Protein 5EK5 (pdb70)

B-factor: mean 52.43, std 19.84, range [21.2, 144.82]

Solvent-accessible surface area: 12372 Å² total; per-residue (Å²): 168,80,82,0,32,3,50,1,11,59,34,69,189,61,123,71,94,51,0,5,11,31,1,82,0,24,1,48,44,72,136,112,21,6,16,51,1,33,0,8,0,40,0,36,13,144,167,38,110,65,66,38,62,88,103,0,112,9,129,46,1,2,91,56,149,102,48,71,42,16,58,4,91,5,112,10,121,31,35,82,108,27,27,25,1,35,0,60,105,1,30,10,75,35,146,79,124,170,68,89,5,77,36,83,6,12,69,25,21,94,48,113,8,14,23,0,44,69,144,65,80,0,29,2,40,0,28,56,21,62,189,66,125,70,82,46,2,4,12,32,0,93,0,23,1,41,36,83,65,57,15,9,15,72,1,36,0,16,0,46,0,37,9,152,168,43,107,72,67,45,58,100,145,1,114,11,134,61,12,0,118,48,106,93,63,61,52,19,65,2,91,0,101,12,114,32,68,25,107,22,25,27,0,45,0,54,136,4,59,14,27,30,92,88,129,58,68,95,5,63,50,100,5,13,68,27,6,84,45,128,7,14,24,0,45,45,36,123

Secondary structure (DSSP, 8-state):
---EEEEEEEEEEETTTEEEEEEEEE-TT-S--B--EEEEEEEE-TTS-EEEEEEEE---BSSSTTSSEEEEEEEEE--TT--EEEEEEEEEEETTEEEE--GGGEEE--S-PPEEE-/---EEEEEEEEEEETTTEEEEEEEEE-TT----B--EEEEEEEE-TTS-EEEEEEEEE--B-SSGGGSEEEEEEEEETTS---EEEEEEEEEEETTEEEE--GGGEEE--S-PPEEEE--

Radius of gyration: 19.33 Å; Cα contacts (8 Å, |Δi|>4): 640; chains: 2; bounding box: 40×39×53 Å

Nearest PDB structures (foldseek):
  5ek5-assembly1_A  TM=9.846E-01  e=1.029E-20  Escherichia coli CFT073
  3fn9-assembly2_C  TM=4.568E-01  e=3.787E-01  Bacteroides fragilis NCTC 9343
  1evu-assembly1_A  TM=4.524E-01  e=1.960E+00  Homo sapiens
  8idz-assembly1_A  TM=4.201E-01  e=1.264E+00  Segatella copri
  1ex0-assembly1_B  TM=3.919E-01  e=2.187E+00  Homo sapiens

Foldseek 3Di:
DWAKEKEFDDWDADPPQKIKTKMKIARPLDQDWFAKKKWKKFFAAPVRHGDDIFIWIWHTACNDNVRRMGMTITIDNNDPRGDDMDTDWMWTCDPNDTHTDDPVNYDYPPDDDDDDDD/DFAWEKEWDDWDQDPPQKIKTKMKIFRPQQQPWFAKKKWKKFFAAPVRHTDDIWIKIWHIARNDRVRRMTMIITMDRNPDNTDDMDTDFMWTCDPVDTDGDDPVNYDYPPDDDDDDDDDD

Organism: Escherichia coli O6:H1 (strain CFT073 / ATCC 700928 / UPEC) (NCBI:txid199310)

InterPro domains:
  IPR040755 Interleukin receptor mimic protein A [PF18673] (31-135)

Sequence (238 aa):
QRYISIRNTDTIWLPGNICAYQFRLDNGGNDEGFGPLTITLQLKDKYGQTLVTRKMETEAFGDSNATRTTDAFLETECVENVATTEIIKATEESNGHRVSLPLSVFDPQDYHPLLITVQRYISIRNTDTIWLPGNICAYQFRLDNGGNDEGFGPLTITLQLKDKYGQTLVTRKMETEAFGDSNATRTTDAFLETECVENVATTEIIKATEESNGHRVSLPLSVFDPQDYHPLLITVSG

Structure (mmCIF, N/CA/C/O backbone):
data_5EK5
#
_entry.id   5EK5
#
_cell.length_a   93.999
_cell.length_b   93.999
_cell.length_c   93.999
_cell.angle_alpha   90.00
_cell.angle_beta   90.00
_cell.angle_gamma   90.00
#
_symmetry.space_group_name_H-M   'P 21 3'
#
loop_
_entity.id
_entity.type
_entity.pdbx_description
1 polymer IRMA
2 non-polymer 'CHLORIDE ION'
3 non-polymer 'FORMIC ACID'
4 non-polymer 'SODIUM ION'
5 non-polymer 1,2-ETHANEDIOL
6 water water
#
loop_
_atom_site.group_PDB
_atom_site.id
_atom_site.type_symbol
_atom_site.label_atom_id
_atom_site.label_alt_id
_atom_site.label_comp_id
_atom_site.label_asym_id
_atom_site.label_entity_id
_atom_site.label_seq_id
_atom_site.pdbx_PDB_ins_code
_atom_site.Cartn_x
_atom_site.Cartn_y
_atom_site.Cartn_z
_atom_site.occupancy
_atom_site.B_iso_or_equiv
_atom_site.auth_seq_id
_atom_site.auth_comp_id
_atom_site.auth_asym_id
_atom_site.auth_atom_id
_atom_site.pdbx_PDB_model_num
ATOM 1 N N . GLN A 1 6 ? 41.909 -20.290 12.796 1.00 80.50 8 GLN A N 1
ATOM 2 C CA . GLN A 1 6 ? 41.440 -19.595 11.603 1.00 80.22 8 GLN A CA 1
ATOM 3 C C . GLN A 1 6 ? 41.552 -18.093 11.833 1.00 76.85 8 GLN A C 1
ATOM 4 O O . GLN A 1 6 ? 42.279 -17.665 12.724 1.00 81.26 8 GLN A O 1
ATOM 10 N N . ARG A 1 7 ? 40.863 -17.284 11.037 1.00 69.44 9 ARG A N 1
ATOM 11 C CA . ARG A 1 7 ? 40.960 -15.843 11.231 1.00 62.22 9 ARG A CA 1
ATOM 12 C C . ARG A 1 7 ? 39.818 -15.315 12.108 1.00 53.65 9 ARG A C 1
ATOM 13 O O . ARG A 1 7 ? 38.887 -16.046 12.454 1.00 54.00 9 ARG A O 1
ATOM 21 N N . TYR A 1 8 ? 39.895 -14.036 12.459 1.00 49.53 10 TYR A N 1
ATOM 22 C CA . TYR A 1 8 ? 38.926 -13.430 13.365 1.00 45.48 10 TYR A CA 1
ATOM 23 C C . TYR A 1 8 ? 38.392 -12.107 12.821 1.00 40.68 10 TYR A C 1
ATOM 24 O O . TYR A 1 8 ? 39.174 -11.262 12.398 1.00 39.97 10 TYR A O 1
ATOM 33 N N . ILE A 1 9 ? 37.072 -11.932 12.815 1.00 36.54 11 ILE A N 1
ATOM 34 C CA . ILE A 1 9 ? 36.487 -10.609 12.596 1.00 32.45 11 ILE A CA 1
ATOM 35 C C . ILE A 1 9 ? 35.356 -10.311 13.577 1.00 32.16 11 ILE A C 1
ATOM 36 O O . ILE A 1 9 ? 34.291 -10.927 13.515 1.00 29.35 11 ILE A O 1
ATOM 41 N N . SER A 1 10 ? 35.583 -9.365 14.481 1.00 30.56 12 SER A N 1
ATOM 42 C CA . SER A 1 10 ? 34.485 -8.835 15.273 1.00 30.53 12 SER A CA 1
ATOM 43 C C . SER A 1 10 ? 33.746 -7.807 14.423 1.00 29.99 12 SER A C 1
ATOM 44 O O . SER A 1 10 ? 34.355 -7.092 13.623 1.00 29.09 12 SER A O 1
ATOM 47 N N . ILE A 1 11 ? 32.430 -7.753 14.569 1.00 32.07 13 ILE A N 1
ATOM 48 C CA . ILE A 1 11 ? 31.637 -6.832 13.774 1.00 31.37 13 ILE A CA 1
ATOM 49 C C . ILE A 1 11 ? 30.462 -6.297 14.583 1.00 33.18 13 ILE A C 1
ATOM 50 O O . ILE A 1 11 ? 29.778 -7.048 15.279 1.00 34.93 13 ILE A O 1
ATOM 55 N N . ARG A 1 12 ? 30.250 -4.989 14.517 1.00 32.08 14 ARG A N 1
ATOM 56 C CA . ARG A 1 12 ? 29.132 -4.380 15.221 1.00 33.35 14 ARG A CA 1
ATOM 57 C C . ARG A 1 12 ? 28.635 -3.183 14.424 1.00 36.84 14 ARG A C 1
ATOM 58 O O . ARG A 1 12 ? 29.387 -2.586 13.654 1.00 32.55 14 ARG A O 1
ATOM 66 N N . ASN A 1 13 ? 27.363 -2.849 14.607 1.00 26.00 15 ASN A N 1
ATOM 67 C CA . ASN A 1 13 ? 26.766 -1.694 13.957 1.00 26.18 15 ASN A CA 1
ATOM 68 C C . ASN A 1 13 ? 27.029 -0.458 14.806 1.00 30.47 15 ASN A C 1
ATOM 69 O O . ASN A 1 13 ? 26.717 -0.447 15.997 1.00 32.27 15 ASN A O 1
ATOM 74 N N . THR A 1 14 ? 27.608 0.579 14.205 1.00 31.26 16 THR A N 1
ATOM 75 C CA . THR A 1 14 ? 28.100 1.706 14.998 1.00 34.71 16 THR A CA 1
ATOM 76 C C . THR A 1 14 ? 27.326 3.008 14.845 1.00 42.32 16 THR A C 1
ATOM 77 O O . THR A 1 14 ? 27.570 3.930 15.602 1.00 52.30 16 THR A O 1
ATOM 81 N N . ASP A 1 15 ? 26.472 3.113 13.831 1.00 39.60 17 ASP A N 1
ATOM 82 C CA . ASP A 1 15 ? 25.601 4.281 13.646 1.00 49.62 17 ASP A CA 1
ATOM 83 C C . ASP A 1 15 ? 24.692 4.075 12.444 1.00 53.02 17 ASP A C 1
ATOM 84 O O . ASP A 1 15 ? 24.900 3.159 11.644 1.00 53.71 17 ASP A O 1
ATOM 89 N N . THR A 1 16 ? 23.679 4.926 12.335 1.00 56.04 18 THR A N 1
ATOM 90 C CA . THR A 1 16 ? 22.796 4.935 11.182 1.00 53.77 18 THR A CA 1
ATOM 91 C C . THR A 1 16 ? 22.712 6.358 10.660 1.00 54.14 18 THR A C 1
ATOM 92 O O . THR A 1 16 ? 22.386 7.282 11.411 1.00 61.05 18 THR A O 1
ATOM 96 N N . ILE A 1 17 ? 23.004 6.539 9.376 1.00 52.97 19 ILE A N 1
ATOM 97 C CA . ILE A 1 17 ? 23.041 7.880 8.807 1.00 54.79 19 ILE A CA 1
ATOM 98 C C . ILE A 1 17 ? 21.928 8.072 7.778 1.00 53.33 19 ILE A C 1
ATOM 99 O O . ILE A 1 17 ? 21.828 7.332 6.795 1.00 50.41 19 ILE A O 1
ATOM 104 N N . TRP A 1 18 ? 21.087 9.068 8.025 1.00 58.45 20 TRP A N 1
ATOM 105 C CA . TRP A 1 18 ? 19.968 9.383 7.153 1.00 66.26 20 TRP A CA 1
ATOM 106 C C . TRP A 1 18 ? 20.422 10.277 6.003 1.00 64.12 20 TRP A C 1
ATOM 107 O O . TRP A 1 18 ? 20.991 11.348 6.226 1.00 60.66 20 TRP A O 1
ATOM 118 N N . LEU A 1 19 ? 20.174 9.826 4.778 1.00 65.29 21 LEU A N 1
ATOM 119 C CA . LEU A 1 19 ? 20.674 10.506 3.591 1.00 64.72 21 LEU A CA 1
ATOM 120 C C . LEU A 1 19 ? 19.518 11.027 2.744 1.00 65.59 21 LEU A C 1
ATOM 121 O O . LEU A 1 19 ? 18.393 10.556 2.881 1.00 65.22 21 LEU A O 1
ATOM 126 N N . PRO A 1 20 ? 19.790 12.014 1.874 1.00 69.22 22 PRO A N 1
ATOM 127 C CA . PRO A 1 20 ? 18.749 12.493 0.957 1.00 78.63 22 PRO A CA 1
ATOM 128 C C . PRO A 1 20 ? 18.229 11.393 0.030 1.00 80.18 22 PRO A C 1
ATOM 129 O O . PRO A 1 20 ? 18.964 10.458 -0.293 1.00 76.66 22 PRO A O 1
ATOM 133 N N . GLY A 1 21 ? 16.972 11.511 -0.388 1.00 84.57 23 GLY A N 1
ATOM 134 C CA . GLY A 1 21 ? 16.337 10.486 -1.198 1.00 81.64 23 GLY A CA 1
ATOM 135 C C . GLY A 1 21 ? 15.863 9.327 -0.342 1.00 79.05 23 GLY A C 1
ATOM 136 O O . GLY A 1 21 ? 15.624 8.226 -0.843 1.00 73.71 23 GLY A O 1
ATOM 137 N N . ASN A 1 22 ? 15.723 9.592 0.955 1.00 80.64 24 ASN A N 1
ATOM 138 C CA . ASN A 1 22 ? 15.339 8.591 1.946 1.00 71.62 24 ASN A CA 1
ATOM 139 C C . ASN A 1 22 ? 16.229 7.346 1.880 1.00 58.65 24 ASN A C 1
ATOM 140 O O . ASN A 1 22 ? 15.745 6.220 1.757 1.00 55.22 24 ASN A O 1
ATOM 145 N N . ILE A 1 23 ? 17.537 7.563 1.945 1.00 56.02 25 ILE A N 1
ATOM 146 C CA . ILE A 1 23 ? 18.489 6.462 1.994 1.00 53.74 25 ILE A CA 1
ATOM 147 C C . ILE A 1 23 ? 19.091 6.380 3.394 1.00 49.40 25 ILE A C 1
ATOM 148 O O . ILE A 1 23 ? 19.446 7.400 3.987 1.00 53.67 25 ILE A O 1
ATOM 153 N N . CYS A 1 24 ? 19.202 5.168 3.924 1.00 43.84 26 CYS A N 1
ATOM 154 C CA . CYS A 1 24 ? 19.882 4.974 5.198 1.00 41.40 26 CYS A CA 1
ATOM 155 C C . CYS A 1 24 ? 21.208 4.252 5.040 1.00 40.74 26 CYS A C 1
ATOM 156 O O . CYS A 1 24 ? 21.318 3.265 4.313 1.00 37.92 26 CYS A O 1
ATOM 159 N N . ALA A 1 25 ? 22.221 4.779 5.714 1.00 41.92 27 ALA A N 1
ATOM 160 C CA . ALA A 1 25 ? 23.540 4.176 5.713 1.00 38.20 27 ALA A CA 1
ATOM 161 C C . ALA A 1 25 ? 23.810 3.567 7.079 1.00 36.63 27 ALA A C 1
ATOM 162 O O . ALA A 1 25 ? 23.983 4.283 8.065 1.00 39.96 27 ALA A O 1
ATOM 164 N N . TYR A 1 26 ? 23.818 2.242 7.139 1.00 34.55 28 TYR A N 1
ATOM 165 C CA . TYR A 1 26 ? 24.152 1.538 8.372 1.00 34.21 28 TYR A CA 1
ATOM 166 C C . TYR A 1 26 ? 25.655 1.312 8.414 1.00 30.65 28 TYR A C 1
ATOM 167 O O . TYR A 1 26 ? 26.221 0.678 7.524 1.00 26.14 28 TYR A O 1
ATOM 176 N N . GLN A 1 27 ? 26.296 1.857 9.440 1.00 30.07 29 GLN A N 1
ATOM 177 C CA . GLN A 1 27 ? 27.744 1.807 9.555 1.00 29.78 29 GLN A CA 1
ATOM 178 C C . GLN A 1 27 ? 28.195 0.614 10.395 1.00 31.02 29 GLN A C 1
ATOM 179 O O . GLN A 1 27 ? 27.691 0.404 11.509 1.00 31.75 29 GLN A O 1
ATOM 185 N N . PHE A 1 28 ? 29.141 -0.161 9.872 1.00 28.18 30 PHE A N 1
ATOM 186 C CA . PHE A 1 28 ? 29.653 -1.313 10.598 1.00 26.63 30 PHE A CA 1
ATOM 187 C C . PHE A 1 28 ? 31.150 -1.194 10.866 1.00 28.67 30 PHE A C 1
ATOM 188 O O . PHE A 1 28 ? 31.937 -0.833 9.979 1.00 27.11 30 PHE A O 1
ATOM 196 N N . ARG A 1 29 ? 31.534 -1.497 12.101 1.00 28.25 31 ARG A N 1
ATOM 197 C CA . ARG A 1 29 ? 32.936 -1.595 12.494 1.00 29.22 31 ARG A CA 1
ATOM 198 C C . ARG A 1 29 ? 33.420 -3.040 12.437 1.00 28.30 31 ARG A C 1
ATOM 199 O O . ARG A 1 29 ? 32.863 -3.920 13.100 1.00 29.28 31 ARG A O 1
ATOM 207 N N . LEU A 1 30 ? 34.467 -3.276 11.654 1.00 25.68 32 LEU A N 1
ATOM 208 C CA . LEU A 1 30 ? 35.086 -4.594 11.576 1.00 28.13 32 LEU A CA 1
ATOM 209 C C . LEU A 1 30 ? 36.487 -4.558 12.154 1.00 34.89 32 LEU A C 1
ATOM 210 O O . LEU A 1 30 ? 37.239 -3.623 11.897 1.00 31.27 32 LEU A O 1
ATOM 215 N N . ASP A 1 31 ? 36.831 -5.588 12.919 1.00 34.94 33 ASP A N 1
ATOM 216 C CA . ASP A 1 31 ? 38.100 -5.629 13.630 1.00 32.45 33 ASP A CA 1
ATOM 217 C C . ASP A 1 31 ? 38.665 -7.045 13.573 1.00 34.86 33 ASP A C 1
ATOM 218 O O . ASP A 1 31 ? 37.985 -8.002 13.945 1.00 34.91 33 ASP A O 1
ATOM 223 N N . ASN A 1 32 ? 39.909 -7.180 13.120 1.00 38.87 34 ASN A N 1
ATOM 224 C CA . ASN A 1 32 ? 40.531 -8.497 13.041 1.00 35.19 34 ASN A CA 1
ATOM 225 C C . ASN A 1 32 ? 41.243 -8.860 14.337 1.00 39.48 34 ASN A C 1
ATOM 226 O O . ASN A 1 32 ? 42.064 -9.777 14.379 1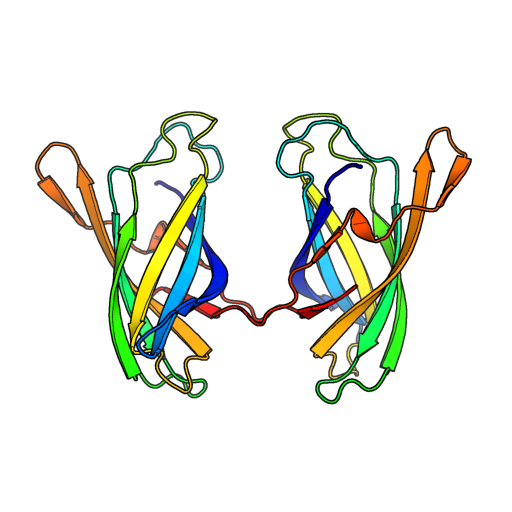.00 47.77 34 ASN A O 1
ATOM 231 N N . GLY A 1 33 ? 40.913 -8.131 15.397 1.00 45.18 35 GLY A N 1
ATOM 232 C CA . GLY A 1 33 ? 41.441 -8.410 16.720 1.00 49.72 35 GLY A CA 1
ATOM 233 C C . GLY A 1 33 ? 42.936 -8.219 16.916 1.00 52.04 35 GLY A C 1
ATOM 234 O O . GLY A 1 33 ? 43.480 -8.655 17.926 1.00 54.62 35 GLY A O 1
ATOM 235 N N . GLY A 1 34 ? 43.607 -7.585 15.956 1.00 54.92 36 GLY A N 1
ATOM 236 C CA . GLY A 1 34 ? 45.019 -7.266 16.114 1.00 61.19 36 GLY A CA 1
ATOM 237 C C . GLY A 1 34 ? 45.992 -8.280 15.542 1.00 66.71 36 GLY A C 1
ATOM 238 O O . GLY A 1 34 ? 47.205 -8.150 15.701 1.00 69.56 36 GLY A O 1
ATOM 239 N N . ASN A 1 35 ? 45.450 -9.281 14.858 1.00 71.39 37 ASN A N 1
ATOM 240 C CA . ASN A 1 35 ? 46.245 -10.285 14.157 1.00 74.44 37 ASN A CA 1
ATOM 241 C C . ASN A 1 35 ? 47.036 -9.697 12.994 1.00 71.90 37 ASN A C 1
ATOM 242 O O . ASN A 1 35 ? 46.706 -8.625 12.483 1.00 70.20 37 ASN A O 1
ATOM 247 N N . ASP A 1 36 ? 48.100 -10.389 12.600 1.00 74.31 38 ASP A N 1
ATOM 248 C CA . ASP A 1 36 ? 48.953 -9.909 11.524 1.00 75.56 38 ASP A CA 1
ATOM 249 C C . ASP A 1 36 ? 48.516 -10.496 10.185 1.00 73.71 38 ASP A C 1
ATOM 250 O O . ASP A 1 36 ? 49.082 -10.170 9.143 1.00 79.74 38 ASP A O 1
ATOM 255 N N . GLU A 1 37 ? 47.494 -11.346 10.219 1.00 70.85 39 GLU A N 1
ATOM 256 C CA . GLU A 1 37 ? 46.810 -11.804 9.013 1.00 67.82 39 GLU A CA 1
ATOM 257 C C . GLU A 1 37 ? 45.576 -10.976 8.652 1.00 60.41 39 GLU A C 1
ATOM 258 O O . GLU A 1 37 ? 44.564 -11.016 9.351 1.00 54.94 39 GLU A O 1
ATOM 264 N N . GLY A 1 38 ? 45.669 -10.227 7.560 1.00 54.88 40 GLY A N 1
ATOM 265 C CA . GLY A 1 38 ? 44.613 -9.317 7.160 1.00 47.78 40 GLY A CA 1
ATOM 266 C C . GLY A 1 38 ? 43.571 -9.978 6.276 1.00 43.93 40 GLY A C 1
ATOM 267 O O . GLY A 1 38 ? 43.484 -11.204 6.196 1.00 44.89 40 GLY A O 1
ATOM 268 N N . PHE A 1 39 ? 42.773 -9.151 5.611 1.00 41.16 41 PHE A N 1
ATOM 269 C CA . PHE A 1 39 ? 41.720 -9.627 4.725 1.00 39.07 41 PHE A CA 1
ATOM 270 C C . PHE A 1 39 ? 41.738 -8.797 3.449 1.00 38.26 41 PHE A C 1
ATOM 271 O O . PHE A 1 39 ? 42.014 -7.600 3.500 1.00 36.48 41 PHE A O 1
ATOM 279 N N . GLY A 1 40 ? 41.450 -9.418 2.309 1.00 39.27 42 GLY A N 1
ATOM 280 C CA . GLY A 1 40 ? 41.204 -8.648 1.101 1.00 37.24 42 GLY A CA 1
ATOM 281 C C . GLY A 1 40 ? 39.823 -8.029 1.219 1.00 34.25 42 GLY A C 1
ATOM 282 O O . GLY A 1 40 ? 39.114 -8.318 2.182 1.00 33.33 42 GLY A O 1
ATOM 283 N N . PRO A 1 41 ? 39.430 -7.186 0.247 1.00 32.47 43 PRO A N 1
ATOM 284 C CA . PRO A 1 41 ? 38.077 -6.613 0.188 1.00 30.75 43 PRO A CA 1
ATOM 285 C C . PRO A 1 41 ? 36.999 -7.667 0.417 1.00 31.01 43 PRO A C 1
ATOM 286 O O . PRO A 1 41 ? 37.024 -8.708 -0.238 1.00 38.20 43 PRO A O 1
ATOM 290 N N . LEU A 1 42 ? 36.069 -7.400 1.328 1.00 25.56 44 LEU A N 1
ATOM 291 C CA . LEU A 1 42 ? 35.005 -8.350 1.616 1.00 28.14 44 LEU A CA 1
ATOM 292 C C . LEU A 1 42 ? 33.679 -7.921 1.021 1.00 30.24 44 LEU A C 1
ATOM 293 O O . LEU A 1 42 ? 33.367 -6.733 0.941 1.00 29.95 44 LEU A O 1
ATOM 298 N N . THR A 1 43 ? 32.911 -8.914 0.592 1.00 31.75 45 THR A N 1
ATOM 299 C CA . THR A 1 43 ? 31.534 -8.710 0.187 1.00 24.43 45 THR A CA 1
ATOM 300 C C . THR A 1 43 ? 30.657 -9.527 1.120 1.00 29.21 45 THR A C 1
ATOM 301 O O . THR A 1 43 ? 30.714 -10.755 1.134 1.00 28.81 45 THR A O 1
ATOM 305 N N . ILE A 1 44 ? 29.853 -8.834 1.912 1.00 34.06 46 ILE A N 1
ATOM 306 C CA . ILE A 1 44 ? 29.070 -9.479 2.951 1.00 30.97 46 ILE A CA 1
ATOM 307 C C . ILE A 1 44 ? 27.592 -9.352 2.638 1.00 32.64 46 ILE A C 1
ATOM 308 O O . ILE A 1 44 ? 27.095 -8.257 2.379 1.00 30.80 46 ILE A O 1
ATOM 313 N N . THR A 1 45 ? 26.893 -10.480 2.658 1.00 31.70 47 THR A N 1
ATOM 314 C CA . THR A 1 45 ? 25.467 -10.486 2.378 1.00 32.36 47 THR A CA 1
ATOM 315 C C . THR A 1 45 ? 24.689 -10.478 3.687 1.00 30.97 47 THR A C 1
ATOM 316 O O . THR A 1 45 ? 24.873 -11.351 4.537 1.00 29.35 47 THR A O 1
ATOM 320 N N . LEU A 1 46 ? 23.828 -9.478 3.847 1.00 31.17 48 LEU A N 1
ATOM 321 C CA . LEU A 1 46 ? 23.077 -9.313 5.085 1.00 32.51 48 LEU A CA 1
ATOM 322 C C . LEU A 1 46 ? 21.580 -9.440 4.862 1.00 32.13 48 LEU A C 1
ATOM 323 O O . LEU A 1 46 ? 21.024 -8.851 3.936 1.00 29.59 48 LEU A O 1
ATOM 328 N N . GLN A 1 47 ? 20.931 -10.210 5.725 1.00 35.26 49 GLN A N 1
ATOM 329 C CA . GLN A 1 47 ? 19.484 -10.177 5.814 1.00 37.93 49 GLN A CA 1
ATOM 330 C C . GLN A 1 47 ? 19.083 -9.100 6.804 1.00 36.91 49 GLN A C 1
ATOM 331 O O . GLN A 1 47 ? 19.444 -9.170 7.975 1.00 33.80 49 GLN A O 1
ATOM 337 N N . LEU A 1 48 ? 18.342 -8.103 6.341 1.00 38.54 50 LEU A N 1
ATOM 338 C CA . LEU A 1 48 ? 17.805 -7.109 7.255 1.00 36.14 50 LEU A CA 1
ATOM 339 C C . LEU A 1 48 ? 16.466 -7.637 7.733 1.00 34.86 50 LEU A C 1
ATOM 340 O O . LEU A 1 48 ? 15.619 -8.009 6.920 1.00 38.26 50 LEU A O 1
ATOM 345 N N . LYS A 1 49 ? 16.279 -7.675 9.046 1.00 34.84 51 LYS A N 1
ATOM 346 C CA . LYS A 1 49 ? 15.104 -8.310 9.617 1.00 41.24 51 LYS A CA 1
ATOM 347 C C . LYS A 1 49 ? 14.362 -7.375 10.537 1.00 38.75 51 LYS A C 1
ATOM 348 O O . LYS A 1 49 ? 14.951 -6.463 11.126 1.00 38.93 51 LYS A O 1
ATOM 354 N N . ASP A 1 50 ? 13.056 -7.580 10.655 1.00 37.15 52 ASP A N 1
ATOM 355 C CA . ASP A 1 50 ? 12.301 -6.825 11.651 1.00 36.74 52 ASP A CA 1
ATOM 356 C C . ASP A 1 50 ? 12.558 -7.432 13.020 1.00 35.11 52 ASP A C 1
ATOM 357 O O . ASP A 1 50 ? 13.366 -8.357 13.160 1.00 35.31 52 ASP A O 1
ATOM 362 N N . LYS A 1 51 ? 11.869 -6.920 14.024 1.00 38.24 53 LYS A N 1
ATOM 363 C CA . LYS A 1 51 ? 12.120 -7.349 15.386 1.00 42.61 53 LYS A CA 1
ATOM 364 C C . LYS A 1 51 ? 11.591 -8.755 15.650 1.00 49.34 53 LYS A C 1
ATOM 365 O O . LYS A 1 51 ? 12.026 -9.421 16.592 1.00 51.26 53 LYS A O 1
ATOM 371 N N . TYR A 1 52 ? 10.659 -9.194 14.817 1.00 39.22 54 TYR A N 1
ATOM 372 C CA . TYR A 1 52 ? 10.079 -10.509 14.962 1.00 46.90 54 TYR A CA 1
ATOM 373 C C . TYR A 1 52 ? 11.009 -11.573 14.377 1.00 46.44 54 TYR A C 1
ATOM 374 O O . TYR A 1 52 ? 10.816 -12.766 14.592 1.00 47.32 54 TYR A O 1
ATOM 383 N N . GLY A 1 53 ? 11.997 -11.124 13.609 1.00 41.38 55 GLY A N 1
ATOM 384 C CA . GLY A 1 53 ? 12.967 -12.006 12.984 1.00 44.29 55 GLY A CA 1
ATOM 385 C C . GLY A 1 53 ? 12.647 -12.340 11.539 1.00 48.69 55 GLY A C 1
ATOM 386 O O . GLY A 1 53 ? 13.283 -13.207 10.940 1.00 51.30 55 GLY A O 1
ATOM 387 N N . GLN A 1 54 ? 11.656 -11.656 10.978 1.00 49.37 56 GLN A N 1
ATOM 388 C CA . GLN A 1 54 ? 11.265 -11.878 9.593 1.00 46.67 56 GLN A CA 1
ATOM 389 C C . GLN A 1 54 ? 12.154 -11.061 8.668 1.00 50.64 56 GLN A C 1
ATOM 390 O O . GLN A 1 54 ? 12.416 -9.889 8.931 1.00 48.06 56 GLN A O 1
ATOM 396 N N . THR A 1 55 ? 12.627 -11.688 7.596 1.00 53.30 57 THR A N 1
ATOM 397 C CA . THR A 1 55 ? 13.510 -11.024 6.643 1.00 47.16 57 THR A CA 1
ATOM 398 C C . THR A 1 55 ? 12.741 -9.992 5.829 1.00 42.45 57 THR A C 1
ATOM 399 O O . THR A 1 55 ? 11.701 -10.300 5.252 1.00 40.24 57 TH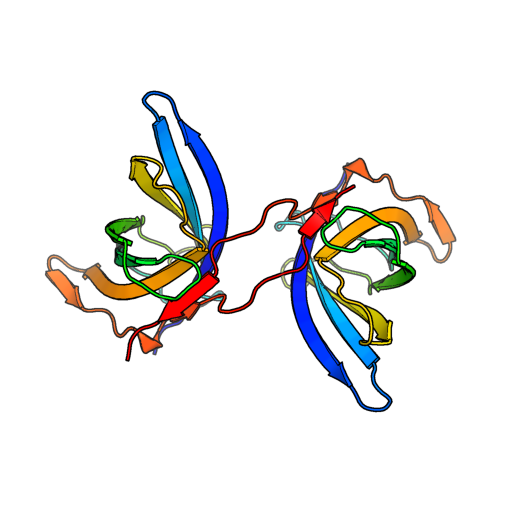R A O 1
ATOM 403 N N . LEU A 1 56 ? 13.258 -8.768 5.790 1.00 37.67 58 LEU A N 1
ATOM 404 C CA . LEU A 1 56 ? 12.640 -7.695 5.019 1.00 40.83 58 LEU A CA 1
ATOM 405 C C . LEU A 1 56 ? 13.276 -7.612 3.639 1.00 47.07 58 LEU A C 1
ATOM 406 O O . LEU A 1 56 ? 12.626 -7.852 2.621 1.00 51.48 58 LEU A O 1
ATOM 411 N N . VAL A 1 57 ? 14.553 -7.252 3.614 1.00 45.78 59 VAL A N 1
ATOM 412 C CA . VAL A 1 57 ? 15.314 -7.219 2.376 1.00 46.90 59 VAL A CA 1
ATOM 413 C C . VAL A 1 57 ? 16.657 -7.896 2.598 1.00 38.87 59 VAL A C 1
ATOM 414 O O . VAL A 1 57 ? 17.100 -8.061 3.734 1.00 40.35 59 VAL A O 1
ATOM 418 N N . THR A 1 58 ? 17.293 -8.296 1.505 1.00 36.82 60 THR A N 1
ATOM 419 C CA . THR A 1 58 ? 18.628 -8.868 1.558 1.00 37.49 60 THR A CA 1
ATOM 420 C C . THR A 1 58 ? 19.572 -7.980 0.762 1.00 39.52 60 THR A C 1
ATOM 421 O O . THR A 1 58 ? 19.318 -7.681 -0.403 1.00 43.11 60 THR A O 1
ATOM 425 N N . ARG A 1 59 ? 20.652 -7.546 1.402 1.00 39.86 61 ARG A N 1
ATOM 426 C CA . ARG A 1 59 ? 21.563 -6.584 0.795 1.00 40.04 61 ARG A CA 1
ATOM 427 C C . ARG A 1 59 ? 23.018 -7.011 0.949 1.00 40.60 61 ARG A C 1
ATOM 428 O O . ARG A 1 59 ? 23.360 -7.792 1.837 1.00 38.29 61 ARG A O 1
ATOM 436 N N . LYS A 1 60 ? 23.872 -6.483 0.080 1.00 39.87 62 LYS A N 1
ATOM 437 C CA . LYS A 1 60 ? 25.298 -6.759 0.149 1.00 35.84 62 LYS A CA 1
ATOM 438 C C . LYS A 1 60 ? 26.063 -5.531 0.620 1.00 28.87 62 LYS A C 1
ATOM 439 O O . LYS A 1 60 ? 25.685 -4.396 0.337 1.00 29.25 62 LYS A O 1
ATOM 445 N N . MET A 1 61 ? 27.142 -5.776 1.350 1.00 26.37 63 MET A N 1
ATOM 446 C CA . MET A 1 61 ? 27.984 -4.711 1.861 1.00 27.43 63 MET A CA 1
ATOM 447 C C . MET A 1 61 ? 29.432 -5.003 1.488 1.00 28.84 63 MET A C 1
ATOM 448 O O . MET A 1 61 ? 29.909 -6.123 1.669 1.00 28.00 63 MET A O 1
ATOM 453 N N . GLU A 1 62 ? 30.136 -4.001 0.975 1.00 24.69 64 GLU A N 1
ATOM 454 C CA . GLU A 1 62 ? 31.524 -4.197 0.575 1.00 27.24 64 GLU A CA 1
ATOM 455 C C . GLU A 1 62 ? 32.469 -3.445 1.494 1.00 28.48 64 GLU A C 1
ATOM 456 O O . GLU A 1 62 ? 32.180 -2.327 1.915 1.00 36.10 64 GLU A O 1
ATOM 462 N N . THR A 1 63 ? 33.598 -4.068 1.810 1.00 26.24 65 THR A N 1
ATOM 463 C CA . THR A 1 63 ? 34.583 -3.446 2.681 1.00 29.01 65 THR A CA 1
ATOM 464 C C . THR A 1 63 ? 35.916 -3.318 1.965 1.00 32.88 65 THR A C 1
ATOM 465 O O . THR A 1 63 ? 36.190 -4.018 0.987 1.00 30.34 65 THR A O 1
ATOM 469 N N . GLU A 1 64 ? 36.740 -2.409 2.467 1.00 35.65 66 GLU A N 1
ATOM 470 C CA . GLU A 1 64 ? 38.109 -2.280 2.009 1.00 34.29 66 GLU A CA 1
ATOM 471 C C . GLU A 1 64 ? 38.915 -3.430 2.582 1.00 29.35 66 GLU A C 1
ATOM 472 O O . GLU A 1 64 ? 38.484 -4.079 3.532 1.00 28.73 66 GLU A O 1
ATOM 478 N N . ALA A 1 65 ? 40.100 -3.659 2.032 1.00 28.99 67 ALA A N 1
ATOM 479 C CA . ALA A 1 65 ? 41.005 -4.638 2.604 1.00 27.53 67 ALA A CA 1
ATOM 480 C C . ALA A 1 65 ? 41.482 -4.063 3.930 1.00 30.54 67 ALA A C 1
ATOM 481 O O . ALA A 1 65 ? 41.653 -2.849 4.051 1.00 36.60 67 ALA A O 1
ATOM 483 N N . PHE A 1 66 ? 41.694 -4.920 4.924 1.00 29.49 68 PHE A N 1
ATOM 484 C CA . PHE A 1 66 ? 42.079 -4.437 6.245 1.00 35.18 68 PHE A CA 1
ATOM 485 C C . PHE A 1 66 ? 42.759 -5.513 7.083 1.00 40.32 68 PHE A C 1
ATOM 486 O O . PHE A 1 66 ? 42.791 -6.683 6.698 1.00 42.86 68 PHE A O 1
ATOM 494 N N . GLY A 1 67 ? 43.305 -5.097 8.224 1.00 36.04 69 GLY A N 1
ATOM 495 C CA . GLY A 1 67 ? 43.962 -5.997 9.154 1.00 39.20 69 GLY A CA 1
ATOM 496 C C . GLY A 1 67 ? 45.385 -6.300 8.723 1.00 46.13 69 GLY A C 1
ATOM 497 O O . GLY A 1 67 ? 46.062 -7.155 9.298 1.00 51.59 69 GLY A O 1
ATOM 498 N N . ASP A 1 68 ? 45.844 -5.576 7.710 1.00 46.22 70 ASP A N 1
ATOM 499 C CA . ASP A 1 68 ? 47.151 -5.827 7.128 1.00 51.47 70 ASP A CA 1
ATOM 500 C C . ASP A 1 68 ? 48.263 -4.853 7.570 1.00 54.62 70 ASP A C 1
ATOM 501 O O . ASP A 1 68 ? 49.416 -5.026 7.177 1.00 63.45 70 ASP A O 1
ATOM 506 N N . SER A 1 69 ? 47.922 -3.865 8.401 1.00 48.97 71 SER A N 1
ATOM 507 C CA . SER A 1 69 ? 48.863 -2.865 8.951 1.00 48.77 71 SER A CA 1
ATOM 508 C C . SER A 1 69 ? 48.354 -2.555 10.365 1.00 47.07 71 SER A C 1
ATOM 509 O O . SER A 1 69 ? 47.202 -2.854 10.635 1.00 41.68 71 SER A O 1
ATOM 512 N N . ASN A 1 70 ? 49.132 -1.955 11.270 1.00 45.82 72 ASN A N 1
ATOM 513 C CA . ASN A 1 70 ? 48.527 -1.679 12.581 1.00 44.53 72 ASN A CA 1
ATOM 514 C C . ASN A 1 70 ? 47.550 -0.495 12.508 1.00 40.07 72 ASN A C 1
ATOM 515 O O . ASN A 1 70 ? 46.838 -0.248 13.479 1.00 38.23 72 ASN A O 1
ATOM 520 N N . ALA A 1 71 ? 47.522 0.279 11.421 1.00 40.04 73 ALA A N 1
ATOM 521 C CA . ALA A 1 71 ? 46.545 1.379 11.384 1.00 37.43 73 ALA A CA 1
ATOM 522 C C . ALA A 1 71 ? 45.316 0.996 10.557 1.00 37.42 73 ALA A C 1
ATOM 523 O O . ALA A 1 71 ? 44.378 1.784 10.399 1.00 34.96 73 ALA A O 1
ATOM 525 N N . THR A 1 72 ? 45.319 -0.232 10.051 1.00 37.62 74 THR A N 1
ATOM 526 C CA . THR A 1 72 ? 44.140 -0.816 9.419 1.00 35.69 74 THR A CA 1
ATOM 527 C C . THR A 1 72 ? 43.645 -2.083 10.128 1.00 35.41 74 THR A C 1
ATOM 528 O O . THR A 1 72 ? 43.081 -2.973 9.493 1.00 38.61 74 THR A O 1
ATOM 532 N N . ARG A 1 73 ? 43.871 -2.170 11.435 1.00 35.45 75 ARG A N 1
ATOM 533 C CA . ARG A 1 73 ? 43.391 -3.299 12.228 1.00 34.59 75 ARG A CA 1
ATOM 534 C C . ARG A 1 73 ? 41.869 -3.332 12.217 1.00 32.21 75 ARG A C 1
ATOM 535 O O . ARG A 1 73 ? 41.253 -4.397 12.213 1.00 30.51 75 ARG A O 1
ATOM 543 N N . THR A 1 74 ? 41.270 -2.149 12.215 1.00 30.69 76 THR A N 1
ATOM 544 C CA . THR A 1 74 ? 39.829 -2.024 12.079 1.00 32.85 76 THR A CA 1
ATOM 545 C C . THR A 1 74 ? 39.493 -1.315 10.776 1.00 33.22 76 THR A C 1
ATOM 546 O O . THR A 1 74 ? 40.330 -0.614 10.212 1.00 33.31 76 THR A O 1
ATOM 550 N N . THR A 1 75 ? 38.268 -1.502 10.299 1.00 35.97 77 THR A N 1
ATOM 551 C CA . THR A 1 75 ? 37.773 -0.741 9.160 1.00 35.08 77 THR A CA 1
ATOM 552 C C . THR A 1 75 ? 36.277 -0.501 9.311 1.00 36.95 77 THR A C 1
ATOM 553 O O . THR A 1 75 ? 35.584 -1.244 10.009 1.00 36.06 77 THR A O 1
ATOM 557 N N . ASP A 1 76 ? 35.789 0.553 8.670 1.00 34.78 78 ASP A N 1
ATOM 558 C CA . ASP A 1 76 ? 34.384 0.916 8.759 1.00 34.06 78 ASP A CA 1
ATOM 559 C C . ASP A 1 76 ? 33.714 0.713 7.413 1.00 34.09 78 ASP A C 1
ATOM 560 O O . ASP A 1 76 ? 34.224 1.147 6.383 1.00 38.65 78 ASP A O 1
ATOM 565 N N . ALA A 1 77 ? 32.567 0.048 7.424 1.00 33.34 79 ALA A N 1
ATOM 566 C CA . ALA A 1 77 ? 31.822 -0.187 6.199 1.00 29.60 79 ALA A CA 1
ATOM 567 C C . ALA A 1 77 ? 30.409 0.358 6.324 1.00 33.76 79 ALA A C 1
ATOM 568 O O . ALA A 1 77 ? 29.867 0.482 7.427 1.00 31.36 79 ALA A O 1
ATOM 570 N N . PHE A 1 78 ? 29.814 0.674 5.182 1.00 32.53 80 PHE A N 1
ATOM 571 C CA . PHE A 1 78 ? 28.477 1.238 5.147 1.00 33.33 80 PHE A CA 1
ATOM 572 C C . PHE A 1 78 ? 27.569 0.424 4.247 1.00 34.89 80 PHE A C 1
ATOM 573 O O . PHE A 1 78 ? 27.972 -0.017 3.171 1.00 38.62 80 PHE A O 1
ATOM 581 N N . LEU A 1 79 ? 26.346 0.209 4.710 1.00 36.35 81 LEU A N 1
ATOM 582 C CA . LEU A 1 79 ? 25.339 -0.453 3.904 1.00 39.38 81 LEU A CA 1
ATOM 583 C C . LEU A 1 79 ? 24.280 0.562 3.513 1.00 42.30 81 LEU A C 1
ATOM 584 O O . LEU A 1 79 ? 23.537 1.056 4.361 1.00 43.74 81 LEU A O 1
ATOM 589 N N . GLU A 1 80 ? 24.218 0.878 2.225 1.00 47.43 82 GLU A N 1
ATOM 590 C CA . GLU A 1 80 ? 23.242 1.842 1.743 1.00 54.98 82 GLU A CA 1
ATOM 591 C C . GLU A 1 80 ? 22.045 1.105 1.174 1.00 59.52 82 GLU A C 1
ATOM 592 O O . GLU A 1 80 ? 22.187 0.174 0.381 1.00 65.23 82 GLU A O 1
ATOM 598 N N . THR A 1 81 ? 20.864 1.540 1.590 1.00 60.34 83 THR A N 1
ATOM 599 C CA . THR A 1 81 ? 19.615 0.987 1.103 1.00 66.83 83 THR A CA 1
ATOM 600 C C . THR A 1 81 ? 18.503 1.987 1.339 1.00 67.72 83 THR A C 1
ATOM 601 O O . THR A 1 81 ? 18.679 2.947 2.098 1.00 68.64 83 THR A O 1
ATOM 605 N N . GLU A 1 82 ? 17.379 1.781 0.657 1.00 67.57 84 GLU A N 1
ATOM 606 C CA . GLU A 1 82 ? 16.200 2.598 0.891 1.00 74.03 84 GLU A CA 1
ATOM 607 C C . GLU A 1 82 ? 15.930 2.441 2.364 1.00 80.77 84 GLU A C 1
ATOM 608 O O . GLU A 1 82 ? 15.785 1.310 2.841 1.00 84.36 84 GLU A O 1
ATOM 614 N N . CYS A 1 83 ? 15.872 3.551 3.093 1.00 90.03 85 CYS A N 1
ATOM 615 C CA . CYS A 1 83 ? 15.863 3.444 4.538 1.00 85.48 85 CYS A CA 1
ATOM 616 C C . CYS A 1 83 ? 14.576 2.765 4.911 1.00 87.38 85 CYS A C 1
ATOM 617 O O . CYS A 1 83 ? 13.503 3.367 4.961 1.00 87.33 85 CYS A O 1
ATOM 620 N N . VAL A 1 84 ? 14.731 1.473 5.152 1.00 88.82 86 VAL A N 1
ATOM 621 C CA . VAL A 1 84 ? 13.626 0.545 5.243 1.00 90.90 86 VAL A CA 1
ATOM 622 C C . VAL A 1 84 ? 13.095 0.422 6.680 1.00 87.35 86 VAL A C 1
ATOM 623 O O . VAL A 1 84 ? 13.864 0.240 7.631 1.00 85.60 86 VAL A O 1
ATOM 627 N N . GLU A 1 85 ? 11.775 0.552 6.822 1.00 85.24 87 GLU A N 1
ATOM 628 C CA . GLU A 1 85 ? 11.151 0.759 8.123 1.00 81.90 87 GLU A CA 1
ATOM 629 C C . GLU A 1 85 ? 10.984 -0.595 8.837 1.00 79.64 87 GLU A C 1
ATOM 630 O O . GLU A 1 85 ? 10.630 -1.577 8.190 1.00 85.58 87 GLU A O 1
ATOM 632 N N . ASN A 1 86 ? 11.195 -0.608 10.158 1.00 72.03 88 ASN A N 1
ATOM 633 C CA . ASN A 1 86 ? 11.282 -1.793 11.042 1.00 67.01 88 ASN A CA 1
ATOM 634 C C . ASN A 1 86 ? 12.532 -2.684 11.106 1.00 61.31 88 ASN A C 1
ATOM 635 O O . ASN A 1 86 ? 12.466 -3.752 11.715 1.00 66.53 88 ASN A O 1
ATOM 640 N N . VAL A 1 87 ? 13.679 -2.237 10.601 1.00 57.42 89 VAL A N 1
ATOM 641 C CA . VAL A 1 87 ? 14.913 -3.011 10.815 1.00 54.49 89 VAL A CA 1
ATOM 642 C C . VAL A 1 87 ? 15.355 -3.012 12.276 1.00 49.82 89 VAL A C 1
ATOM 643 O O . VAL A 1 87 ? 15.613 -1.953 12.849 1.00 49.27 89 VAL A O 1
ATOM 647 N N . ALA A 1 88 ? 15.454 -4.193 12.874 1.00 47.78 90 ALA A N 1
ATOM 648 C CA . ALA A 1 88 ? 15.887 -4.304 14.259 1.00 46.47 90 ALA A CA 1
ATOM 649 C C . ALA A 1 88 ? 17.205 -5.052 14.335 1.00 42.82 90 ALA A C 1
ATOM 650 O O . ALA A 1 88 ? 18.092 -4.713 15.115 1.00 41.77 90 ALA A O 1
ATOM 652 N N . THR A 1 89 ? 17.330 -6.073 13.495 1.00 37.63 91 THR A N 1
ATOM 653 C CA . THR A 1 89 ? 18.506 -6.926 13.500 1.00 38.66 91 THR A CA 1
ATOM 654 C C . THR A 1 89 ? 18.959 -7.239 12.083 1.00 40.62 91 THR A C 1
ATOM 655 O O . THR A 1 89 ? 18.204 -7.077 11.119 1.00 40.58 91 THR A O 1
ATOM 659 N N . THR A 1 90 ? 20.200 -7.687 11.959 1.00 33.30 92 THR A N 1
ATOM 660 C CA . THR A 1 90 ? 20.702 -8.148 10.678 1.00 37.67 92 THR A CA 1
ATOM 661 C C . THR A 1 90 ? 21.427 -9.479 10.863 1.00 36.77 92 THR A C 1
ATOM 662 O O . THR A 1 90 ? 22.046 -9.719 11.902 1.00 32.02 92 THR A O 1
ATOM 666 N N . GLU A 1 91 ? 21.303 -10.362 9.877 1.00 35.31 93 GLU A N 1
ATOM 667 C CA . GLU A 1 91 ? 21.984 -11.651 9.927 1.00 35.55 93 GLU A CA 1
ATOM 668 C C . GLU A 1 91 ? 22.919 -11.868 8.742 1.00 36.90 93 GLU A C 1
ATOM 669 O O . GLU A 1 91 ? 22.516 -11.750 7.586 1.00 32.94 93 GLU A O 1
ATOM 675 N N . ILE A 1 92 ? 24.173 -12.185 9.046 1.00 38.85 94 ILE A N 1
ATOM 676 C CA . ILE A 1 92 ? 25.163 -12.510 8.029 1.00 37.02 94 ILE A CA 1
ATOM 677 C C . ILE A 1 92 ? 24.910 -13.913 7.485 1.00 41.04 94 ILE A C 1
ATOM 678 O O . ILE A 1 92 ? 24.970 -14.895 8.227 1.00 39.26 94 ILE A O 1
ATOM 683 N N . ILE A 1 93 ? 24.627 -14.010 6.190 1.00 34.31 95 ILE A N 1
ATOM 684 C CA . ILE A 1 93 ? 24.313 -15.298 5.588 1.00 37.27 95 ILE A CA 1
ATOM 685 C C . ILE A 1 93 ? 25.380 -15.720 4.579 1.00 37.68 95 ILE A C 1
ATOM 686 O O . ILE A 1 93 ? 25.454 -16.886 4.194 1.00 48.51 95 ILE A O 1
ATOM 691 N N . LYS A 1 94 ? 26.213 -14.772 4.164 1.00 35.06 96 LYS A N 1
ATOM 692 C CA . LYS A 1 94 ? 27.310 -15.067 3.246 1.00 39.00 96 LYS A CA 1
ATOM 693 C C . LYS A 1 94 ? 28.414 -14.019 3.325 1.00 31.64 96 LYS A C 1
ATOM 694 O O . LYS A 1 94 ? 28.152 -12.850 3.600 1.00 31.29 96 LYS A O 1
ATOM 700 N N . ALA A 1 95 ? 29.647 -14.442 3.063 1.00 31.20 97 ALA A N 1
ATOM 701 C CA . ALA A 1 95 ? 30.773 -13.521 2.998 1.00 32.39 97 ALA A CA 1
ATOM 702 C C . ALA A 1 95 ? 31.785 -14.000 1.965 1.00 33.63 97 ALA A C 1
ATOM 703 O O . ALA A 1 95 ? 32.141 -15.177 1.921 1.00 31.10 97 ALA A O 1
ATOM 705 N N . THR A 1 96 ? 32.254 -13.072 1.142 1.00 30.24 98 THR A N 1
ATOM 706 C CA . THR A 1 96 ? 33.182 -13.392 0.067 1.00 33.86 98 THR A CA 1
ATOM 707 C C . THR A 1 96 ? 34.384 -12.456 0.126 1.00 32.48 98 THR A C 1
ATOM 708 O O . THR A 1 96 ? 34.231 -11.254 0.343 1.00 31.02 98 THR A O 1
ATOM 712 N N . GLU A 1 97 ? 35.573 -13.010 -0.086 1.00 30.28 99 GLU A N 1
ATOM 713 C CA . GLU A 1 97 ? 36.807 -12.246 0.001 1.00 32.13 99 GLU A CA 1
ATOM 714 C C . GLU A 1 97 ? 37.515 -12.173 -1.346 1.00 33.36 99 GLU A C 1
ATOM 715 O O . GLU A 1 97 ? 37.770 -13.199 -1.981 1.00 34.07 99 GLU A O 1
ATOM 721 N N . GLU A 1 98 ? 37.850 -10.959 -1.769 1.00 33.23 100 GLU A N 1
ATOM 722 C CA . GLU A 1 98 ? 38.644 -10.783 -2.974 1.00 35.32 100 GLU A CA 1
ATOM 723 C C . GLU A 1 98 ? 40.108 -10.993 -2.608 1.00 37.77 100 GLU A C 1
ATOM 724 O O . GLU A 1 98 ? 40.750 -10.112 -2.019 1.00 38.18 100 GLU A O 1
ATOM 730 N N . SER A 1 99 ? 40.634 -12.170 -2.932 1.00 35.85 101 SER A N 1
ATOM 731 C CA . SER A 1 99 ? 42.014 -12.484 -2.601 1.00 35.60 101 SER A CA 1
ATOM 732 C C . SER A 1 99 ? 42.760 -13.124 -3.773 1.00 36.86 101 SER A C 1
ATOM 733 O O . SER A 1 99 ? 42.351 -14.179 -4.277 1.00 33.94 101 SER A O 1
ATOM 736 N N . ASN A 1 100 ? 43.854 -12.497 -4.195 1.00 36.58 102 ASN A N 1
ATOM 737 C CA . ASN A 1 100 ? 44.733 -13.082 -5.199 1.00 37.35 102 ASN A CA 1
ATOM 738 C C . ASN A 1 100 ? 44.086 -13.382 -6.553 1.00 36.89 102 ASN A C 1
ATOM 739 O O . ASN A 1 100 ? 44.328 -14.434 -7.135 1.00 35.76 102 ASN A O 1
ATOM 744 N N . GLY A 1 101 ? 43.230 -12.480 -7.022 1.00 37.83 103 GLY A N 1
ATOM 745 C CA . GLY A 1 101 ? 42.473 -12.682 -8.250 1.00 43.19 103 GLY A CA 1
ATOM 746 C C . GLY A 1 101 ? 41.253 -13.585 -8.235 1.00 47.58 103 GLY A C 1
ATOM 747 O O . GLY A 1 101 ? 40.632 -13.835 -9.278 1.00 52.50 103 GLY A O 1
ATOM 748 N N . HIS A 1 102 ? 40.894 -14.073 -7.056 1.00 47.03 104 HIS A N 1
ATOM 749 C CA . HIS A 1 102 ? 39.727 -14.930 -6.952 1.00 42.72 104 HIS A CA 1
ATOM 750 C C . HIS A 1 102 ? 38.737 -14.400 -5.913 1.00 41.25 104 HIS A C 1
ATOM 751 O O . HIS A 1 102 ? 39.131 -13.824 -4.898 1.00 44.08 104 HIS A O 1
ATOM 758 N N . ARG A 1 103 ? 37.447 -14.568 -6.186 1.00 43.83 105 ARG A N 1
ATOM 759 C CA . ARG A 1 103 ? 36.420 -14.313 -5.177 1.00 42.45 105 ARG A CA 1
ATOM 760 C C . ARG A 1 103 ? 36.314 -15.568 -4.317 1.00 39.91 105 ARG A C 1
ATOM 761 O O . ARG A 1 103 ? 35.843 -16.606 -4.780 1.00 40.51 105 ARG A O 1
ATOM 769 N N . VAL A 1 104 ? 36.726 -15.474 -3.060 1.00 37.23 106 VAL A N 1
ATOM 770 C CA . VAL A 1 104 ? 36.767 -16.660 -2.219 1.00 40.60 106 VAL A CA 1
ATOM 771 C C . VAL A 1 104 ? 35.746 -16.602 -1.096 1.00 39.22 106 VAL A C 1
ATOM 772 O O . VAL A 1 104 ? 35.553 -15.563 -0.460 1.00 37.85 106 VAL A O 1
ATOM 776 N N . SER A 1 105 ? 35.097 -17.735 -0.858 1.00 36.96 107 SER A N 1
ATOM 777 C CA . SER A 1 105 ? 34.104 -17.833 0.195 1.00 41.95 107 SER A CA 1
ATOM 778 C C . SER A 1 105 ? 34.787 -17.781 1.556 1.00 43.21 107 SER A C 1
ATOM 779 O O . SER A 1 105 ? 35.806 -18.431 1.777 1.00 40.63 107 SER A O 1
ATOM 782 N N . LEU A 1 106 ? 34.223 -16.986 2.455 1.00 44.71 108 LEU A N 1
ATOM 783 C CA . LEU A 1 106 ? 34.776 -16.822 3.787 1.00 43.16 108 LEU A CA 1
ATOM 784 C C . LEU A 1 106 ? 33.871 -17.527 4.784 1.00 47.09 108 LEU A C 1
ATOM 785 O O . LEU A 1 106 ? 32.680 -17.229 4.851 1.00 52.56 108 LEU A O 1
ATOM 790 N N . PRO A 1 107 ? 34.430 -18.477 5.551 1.00 44.67 109 PRO A N 1
ATOM 791 C CA . PRO A 1 107 ? 33.656 -19.184 6.577 1.00 41.76 109 PRO A CA 1
ATOM 792 C C . PRO A 1 107 ? 33.020 -18.206 7.555 1.00 38.47 109 PRO A C 1
ATOM 793 O O . PRO A 1 107 ? 33.693 -17.300 8.045 1.00 34.62 109 PRO A O 1
ATOM 797 N N . LEU A 1 108 ? 31.733 -18.386 7.826 1.00 42.04 110 LEU A N 1
ATOM 798 C CA . LEU A 1 108 ? 30.988 -17.437 8.643 1.00 41.36 110 LEU A CA 1
ATOM 799 C C . LEU A 1 108 ? 31.370 -17.523 10.118 1.00 39.19 110 LEU A C 1
ATOM 800 O O . LEU A 1 108 ? 31.078 -16.615 10.896 1.00 37.87 110 LEU A O 1
ATOM 805 N N . SER A 1 109 ? 32.032 -18.613 10.493 1.00 41.65 111 SER A N 1
ATOM 806 C CA . SER A 1 109 ? 32.480 -18.808 11.867 1.00 42.56 111 SER A CA 1
ATOM 807 C C . SER A 1 109 ? 33.567 -17.803 12.248 1.00 44.16 111 SER A C 1
ATOM 808 O O . SER A 1 109 ? 33.818 -17.567 13.429 1.00 50.03 111 SER A O 1
ATOM 811 N N . VAL A 1 110 ? 34.214 -17.226 11.239 1.00 40.57 112 VAL A N 1
ATOM 812 C CA . VAL A 1 110 ? 35.250 -16.219 11.446 1.00 39.87 112 VAL A CA 1
ATOM 813 C C . VAL A 1 110 ? 34.686 -14.992 12.166 1.00 37.44 112 VAL A C 1
ATOM 814 O O . VAL A 1 110 ? 35.370 -14.361 12.974 1.00 40.67 112 VAL A O 1
ATOM 818 N N . PHE A 1 111 ? 33.425 -14.678 11.888 1.00 32.79 113 PHE A N 1
ATOM 819 C CA . PHE A 1 111 ? 32.781 -13.494 12.443 1.00 30.92 113 PHE A CA 1
ATOM 820 C C . PHE A 1 111 ? 32.450 -13.622 13.931 1.00 36.84 113 PHE A C 1
ATOM 821 O O . PHE A 1 111 ? 32.025 -14.677 14.399 1.00 33.22 113 PHE A O 1
ATOM 829 N N . ASP A 1 112 ? 32.661 -12.532 14.662 1.00 38.44 114 ASP A N 1
ATOM 830 C CA . ASP A 1 112 ? 32.242 -12.419 16.057 1.00 37.46 114 ASP A CA 1
ATOM 831 C C . ASP A 1 112 ? 31.278 -11.248 16.190 1.00 36.46 114 ASP A C 1
ATOM 832 O O . ASP A 1 112 ? 31.685 -10.138 16.531 1.00 36.31 114 ASP A O 1
ATOM 837 N N . PRO A 1 113 ? 29.995 -11.490 15.894 1.00 38.17 115 PRO A N 1
ATOM 838 C CA . PRO A 1 113 ? 28.978 -10.439 15.789 1.00 35.53 115 PRO A CA 1
ATOM 839 C C . PRO A 1 113 ? 28.516 -9.899 17.138 1.00 32.16 115 PRO A C 1
ATOM 840 O O . PRO A 1 113 ? 28.589 -10.617 18.136 1.00 29.22 115 PRO A O 1
ATOM 844 N N . GLN A 1 114 ? 28.04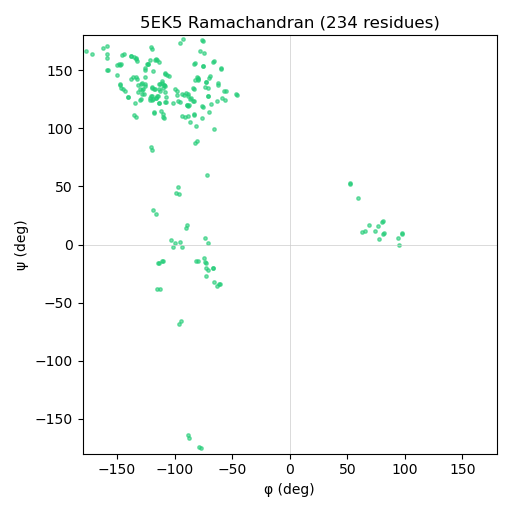1 -8.655 17.159 1.00 32.61 116 GLN A N 1
ATOM 845 C CA . GLN A 1 114 ? 27.369 -8.124 18.340 1.00 33.18 116 GLN A CA 1
ATOM 846 C C . GLN A 1 114 ? 25.921 -8.597 18.369 1.00 33.00 116 GLN A C 1
ATOM 847 O O . GLN A 1 114 ? 25.022 -7.934 17.842 1.00 27.13 116 GLN A O 1
ATOM 853 N N . ASP A 1 115 ? 25.712 -9.750 18.990 1.00 28.34 117 ASP A N 1
ATOM 854 C CA . ASP A 1 115 ? 24.393 -10.351 19.099 1.00 39.12 117 ASP A CA 1
ATOM 855 C C . ASP A 1 115 ? 23.780 -9.991 20.448 1.00 41.54 117 ASP A C 1
ATOM 856 O O . ASP A 1 115 ? 23.301 -10.855 21.184 1.00 39.32 117 ASP A O 1
ATOM 861 N N . TYR A 1 116 ? 23.824 -8.701 20.764 1.00 41.58 118 TYR A N 1
ATOM 862 C CA . TYR A 1 116 ? 23.348 -8.193 22.041 1.00 40.87 118 TYR A CA 1
ATOM 863 C C . TYR A 1 116 ? 22.765 -6.790 21.868 1.00 39.59 118 TYR A C 1
ATOM 864 O O . TYR A 1 116 ? 23.316 -5.972 21.127 1.00 37.81 118 TYR A O 1
ATOM 873 N N . HIS A 1 117 ? 21.639 -6.528 22.531 1.00 32.48 119 HIS A N 1
ATOM 874 C CA . HIS A 1 117 ? 21.041 -5.193 22.566 1.00 28.83 119 HIS A CA 1
ATOM 875 C C . HIS A 1 117 ? 21.613 -4.384 23.722 1.00 30.12 119 HIS A C 1
ATOM 876 O O . HIS A 1 117 ? 21.327 -4.675 24.880 1.00 35.56 119 HIS A O 1
ATOM 883 N N . PRO A 1 118 ? 22.405 -3.351 23.416 1.00 33.22 120 PRO A N 1
ATOM 884 C CA . PRO A 1 118 ? 23.029 -2.575 24.492 1.00 35.28 120 PRO A CA 1
ATOM 885 C C . PRO A 1 118 ? 22.139 -1.492 25.089 1.00 36.83 120 PRO A C 1
ATOM 886 O O . PRO A 1 118 ? 21.220 -1.002 24.426 1.00 37.48 120 PRO A O 1
ATOM 890 N N . LEU A 1 119 ? 22.425 -1.123 26.333 1.00 34.28 121 LEU A N 1
ATOM 891 C CA . LEU A 1 119 ? 21.831 0.064 26.924 1.00 35.20 121 LEU A CA 1
ATOM 892 C C . LEU A 1 119 ? 22.268 1.265 26.110 1.00 30.75 121 LEU A C 1
ATOM 893 O O . LEU A 1 119 ? 23.420 1.350 25.694 1.00 34.20 121 LEU A O 1
ATOM 898 N N . LEU A 1 120 ? 21.349 2.188 25.878 1.00 31.30 122 LEU A N 1
ATOM 899 C CA . LEU A 1 120 ? 21.696 3.442 25.242 1.00 32.46 122 LEU A CA 1
ATOM 900 C C . LEU A 1 120 ? 22.314 4.368 26.287 1.00 36.78 122 LEU A C 1
ATOM 901 O O . LEU A 1 120 ? 21.898 4.371 27.447 1.00 40.53 122 LEU A O 1
ATOM 906 N N . ILE A 1 121 ? 23.323 5.132 25.882 1.00 34.79 123 ILE A N 1
ATOM 907 C CA . ILE A 1 121 ? 24.004 6.046 26.792 1.00 37.84 123 ILE A CA 1
ATOM 908 C C . ILE A 1 121 ? 23.902 7.484 26.308 1.00 40.58 123 ILE A C 1
ATOM 909 O O . ILE A 1 121 ? 24.238 7.778 25.161 1.00 40.07 123 ILE A O 1
ATOM 914 N N . THR A 1 122 ? 23.453 8.377 27.185 1.00 43.40 124 THR A N 1
ATOM 915 C CA . THR A 1 122 ? 23.420 9.805 26.880 1.00 48.24 124 THR A CA 1
ATOM 916 C C . THR A 1 122 ? 24.276 10.588 27.868 1.00 55.33 124 THR A C 1
ATOM 917 O O . THR A 1 122 ? 24.713 10.053 28.885 1.00 56.10 124 THR A O 1
ATOM 921 N N . VAL A 1 123 ? 24.517 11.858 27.559 1.00 58.95 125 VAL A N 1
ATOM 922 C CA . VAL A 1 123 ? 25.314 12.721 28.422 1.00 58.33 125 VAL A CA 1
ATOM 923 C C . VAL A 1 123 ? 24.599 14.040 28.696 1.00 57.01 125 VAL A C 1
ATOM 924 O O . VAL A 1 123 ? 24.235 14.336 29.835 1.00 63.70 125 VAL A O 1
ATOM 928 N N . GLN B 1 6 ? 38.954 18.044 25.665 1.00 87.80 8 GLN B N 1
ATOM 929 C CA . GLN B 1 6 ? 40.360 17.728 25.906 1.00 90.10 8 GLN B CA 1
ATOM 930 C C . GLN B 1 6 ? 40.753 16.332 25.410 1.00 86.97 8 GLN B C 1
ATOM 931 O O . GLN B 1 6 ? 41.203 16.173 24.276 1.00 86.00 8 GLN B O 1
ATOM 937 N N . ARG B 1 7 ? 40.576 15.330 26.267 1.00 85.53 9 ARG B N 1
ATOM 938 C CA . ARG B 1 7 ? 40.901 13.942 25.959 1.00 77.33 9 ARG B CA 1
ATOM 939 C C . ARG B 1 7 ? 39.655 13.278 25.417 1.00 69.93 9 ARG B C 1
ATOM 940 O O . ARG B 1 7 ? 38.605 13.904 25.362 1.00 71.59 9 ARG B O 1
ATOM 948 N N . TYR B 1 8 ? 39.766 12.016 25.023 1.00 65.34 10 TYR B N 1
ATOM 949 C CA . TYR B 1 8 ? 38.649 11.315 24.403 1.00 62.63 10 TYR B CA 1
ATOM 950 C C . TYR B 1 8 ? 38.361 10.006 25.130 1.00 61.40 10 TYR B C 1
ATOM 951 O O . TYR B 1 8 ? 39.268 9.211 25.387 1.00 54.70 10 TYR B O 1
ATOM 960 N N . ILE B 1 9 ? 37.092 9.800 25.476 1.00 58.32 11 ILE B N 1
ATOM 961 C CA . ILE B 1 9 ? 36.614 8.501 25.934 1.00 50.77 11 ILE B CA 1
ATOM 962 C C . ILE B 1 9 ? 35.318 8.139 25.232 1.00 49.31 11 ILE B C 1
ATOM 963 O O . ILE B 1 9 ? 34.270 8.727 25.499 1.00 49.54 11 ILE B O 1
ATOM 968 N N . SER B 1 10 ? 35.384 7.153 24.348 1.00 48.94 12 SER B N 1
ATOM 969 C CA . SER B 1 10 ? 34.177 6.554 23.825 1.00 48.52 12 SER B CA 1
ATOM 970 C C . SER B 1 10 ? 33.690 5.586 24.889 1.00 45.00 12 SER B C 1
ATOM 971 O O . SER B 1 10 ? 34.490 4.941 25.567 1.00 42.33 12 SER B O 1
ATOM 974 N N . ILE B 1 11 ? 32.379 5.488 25.044 1.00 40.06 13 ILE B N 1
ATOM 975 C CA . ILE B 1 11 ? 31.824 4.623 26.066 1.00 37.04 13 ILE B CA 1
ATOM 976 C C . ILE B 1 11 ? 30.557 3.974 25.536 1.00 35.52 13 ILE B C 1
ATOM 977 O O . ILE B 1 11 ? 29.701 4.628 24.937 1.00 36.03 13 ILE B O 1
ATOM 982 N N . ARG B 1 12 ? 30.472 2.665 25.723 1.00 34.21 14 ARG B N 1
ATOM 983 C CA . ARG B 1 12 ? 29.331 1.901 25.258 1.00 33.23 14 ARG B CA 1
ATOM 984 C C . ARG B 1 12 ? 29.083 0.704 26.156 1.00 32.05 14 ARG B C 1
ATOM 985 O O . ARG B 1 12 ? 29.999 0.201 26.805 1.00 32.21 14 ARG B O 1
ATOM 993 N N . ASN B 1 13 ? 27.837 0.252 26.182 1.00 31.30 15 ASN B N 1
ATOM 994 C CA . ASN B 1 13 ? 27.462 -0.919 26.950 1.00 30.58 15 ASN B CA 1
ATOM 995 C C . ASN B 1 13 ? 27.691 -2.176 26.121 1.00 31.31 15 ASN B C 1
ATOM 996 O O . ASN B 1 13 ? 27.190 -2.289 25.001 1.00 32.13 15 ASN B O 1
ATOM 1001 N N . THR B 1 14 ? 28.459 -3.113 26.667 1.00 33.16 16 THR B N 1
ATOM 1002 C CA . THR B 1 14 ? 28.902 -4.277 25.904 1.00 39.53 16 THR B CA 1
ATOM 1003 C C . THR B 1 14 ? 28.277 -5.590 26.366 1.00 36.25 16 THR B C 1
ATOM 1004 O O . THR B 1 14 ? 28.322 -6.585 25.641 1.00 35.75 16 THR B O 1
ATOM 1008 N N . ASP B 1 15 ? 27.658 -5.581 27.543 1.00 34.47 17 ASP B N 1
ATOM 1009 C CA . ASP B 1 15 ? 27.047 -6.791 28.077 1.00 37.63 17 ASP B CA 1
ATOM 1010 C C . ASP B 1 15 ? 26.224 -6.531 29.328 1.00 37.51 17 ASP B C 1
ATOM 1011 O O . ASP B 1 15 ? 26.337 -5.485 29.965 1.00 37.39 17 ASP B O 1
ATOM 1016 N N . THR B 1 16 ? 25.390 -7.507 29.662 1.00 40.43 18 THR B N 1
ATOM 1017 C CA . THR B 1 16 ? 24.610 -7.494 30.888 1.00 42.26 18 THR B CA 1
ATOM 1018 C C . THR B 1 16 ? 24.815 -8.837 31.560 1.00 45.06 18 THR B C 1
ATOM 1019 O O . THR B 1 16 ? 24.562 -9.879 30.958 1.00 47.37 18 THR B O 1
ATOM 1023 N N . ILE B 1 17 ? 25.269 -8.822 32.806 1.00 46.07 19 ILE B N 1
ATOM 1024 C CA . ILE B 1 17 ? 25.568 -10.070 33.488 1.00 48.38 19 ILE B CA 1
ATOM 1025 C C . ILE B 1 17 ? 24.612 -10.282 34.649 1.00 51.25 19 ILE B C 1
ATOM 1026 O O . ILE B 1 17 ? 24.520 -9.448 35.549 1.00 49.34 19 ILE B O 1
ATOM 1031 N N . TRP B 1 18 ? 23.890 -11.396 34.613 1.00 57.58 20 TRP B N 1
ATOM 1032 C CA . TRP B 1 18 ? 22.955 -11.728 35.677 1.00 63.53 20 TRP B CA 1
ATOM 1033 C C . TRP B 1 18 ? 23.702 -12.398 36.817 1.00 59.81 20 TRP B C 1
ATOM 1034 O O . TRP B 1 18 ? 24.374 -13.408 36.624 1.00 65.01 20 TRP B O 1
ATOM 1045 N N . LEU B 1 19 ? 23.581 -11.818 38.005 1.00 52.97 21 LEU B N 1
ATOM 1046 C CA . LEU B 1 19 ? 24.351 -12.254 39.158 1.00 52.14 21 LEU B CA 1
ATOM 1047 C C . LEU B 1 19 ? 23.426 -12.778 40.251 1.00 58.58 21 LEU B C 1
ATOM 1048 O O . LEU B 1 19 ? 22.236 -12.455 40.266 1.00 61.24 21 LEU B O 1
ATOM 1053 N N . PRO B 1 20 ? 23.968 -13.595 41.171 1.00 60.29 22 PRO B N 1
ATOM 1054 C CA . PRO B 1 20 ? 23.175 -14.049 42.319 1.00 62.89 22 PRO B CA 1
ATOM 1055 C C . PRO B 1 20 ? 22.688 -12.881 43.172 1.00 63.74 22 PRO B C 1
ATOM 1056 O O . PRO B 1 20 ? 23.331 -11.830 43.206 1.00 63.10 22 PRO B O 1
ATOM 1060 N N . GLY B 1 21 ? 21.559 -13.068 43.848 1.00 63.31 23 GLY B N 1
ATOM 1061 C CA . GLY B 1 21 ? 20.950 -12.003 44.621 1.00 63.21 23 GLY B CA 1
ATOM 1062 C C . GLY B 1 21 ? 20.141 -11.055 43.755 1.00 62.35 23 GLY B C 1
ATOM 1063 O O . GLY B 1 21 ? 19.865 -9.923 44.154 1.00 62.17 23 GLY B O 1
ATOM 1064 N N . ASN B 1 22 ? 19.760 -11.531 42.571 1.00 59.30 24 ASN B N 1
ATOM 1065 C CA . ASN B 1 22 ? 19.016 -10.739 41.594 1.00 55.67 24 ASN B CA 1
ATOM 1066 C C . ASN B 1 22 ? 19.703 -9.405 41.305 1.00 55.49 24 ASN B C 1
ATOM 1067 O O . ASN B 1 22 ? 19.099 -8.338 41.405 1.00 63.53 24 ASN B O 1
ATOM 1072 N N . ILE B 1 23 ? 20.983 -9.479 40.966 1.00 49.06 25 ILE B N 1
ATOM 1073 C CA . ILE B 1 23 ? 21.743 -8.301 40.575 1.00 42.77 25 ILE B CA 1
ATOM 1074 C C . ILE B 1 23 ? 22.043 -8.344 39.083 1.00 43.96 25 ILE B C 1
ATOM 1075 O O . ILE B 1 23 ? 22.389 -9.394 38.545 1.00 42.32 25 ILE B O 1
ATOM 1080 N N . CYS B 1 24 ? 21.898 -7.207 38.412 1.00 42.90 26 CYS B N 1
ATOM 1081 C CA . CYS B 1 24 ? 22.325 -7.115 37.028 1.00 41.37 26 CYS B CA 1
ATOM 1082 C C . CYS B 1 24 ? 23.575 -6.253 36.980 1.00 42.62 26 CYS B C 1
ATOM 1083 O O . CYS B 1 24 ? 23.622 -5.173 37.568 1.00 41.65 26 CYS B O 1
ATOM 1086 N N . ALA B 1 25 ? 24.592 -6.748 36.287 1.00 40.58 27 ALA B N 1
ATOM 1087 C CA . ALA B 1 25 ? 25.834 -6.014 36.122 1.00 36.00 27 ALA B CA 1
ATOM 1088 C C . ALA B 1 25 ? 25.954 -5.565 34.677 1.00 34.05 27 ALA B C 1
ATOM 1089 O O . ALA B 1 25 ? 26.146 -6.385 33.778 1.00 35.07 27 ALA B O 1
ATOM 1091 N N . TYR B 1 26 ? 25.820 -4.266 34.450 1.00 32.52 28 TYR B N 1
ATOM 1092 C CA . TYR B 1 26 ? 25.975 -3.729 33.108 1.00 32.88 28 TYR B CA 1
ATOM 1093 C C . TYR B 1 26 ? 27.430 -3.371 32.854 1.00 35.11 28 TYR B C 1
ATOM 1094 O O . TYR B 1 26 ? 28.012 -2.543 33.554 1.00 30.99 28 TYR B O 1
ATOM 1103 N N . GLN B 1 27 ? 28.010 -4.008 31.844 1.00 30.95 29 GLN B N 1
ATOM 1104 C CA . GLN B 1 27 ? 29.418 -3.830 31.532 1.00 33.02 29 GLN B CA 1
ATOM 1105 C C . GLN B 1 27 ? 29.608 -2.722 30.508 1.00 33.64 29 GLN B C 1
ATOM 1106 O O . GLN B 1 27 ? 28.972 -2.724 29.449 1.00 30.99 29 GLN B O 1
ATOM 1112 N N . PHE B 1 28 ? 30.487 -1.779 30.824 1.00 34.40 30 PHE B N 1
ATOM 1113 C CA . PHE B 1 28 ? 30.779 -0.705 29.893 1.00 39.13 30 PHE B CA 1
ATOM 1114 C C . PHE B 1 28 ? 32.247 -0.769 29.496 1.00 41.17 30 PHE B C 1
ATOM 1115 O O . PHE B 1 28 ? 33.136 -0.924 30.341 1.00 38.59 30 PHE B O 1
ATOM 1123 N N . ARG B 1 29 ? 32.498 -0.658 28.199 1.00 46.67 31 ARG B N 1
ATOM 1124 C CA . ARG B 1 29 ? 33.858 -0.529 27.704 1.00 42.15 31 ARG B CA 1
ATOM 1125 C C . ARG B 1 29 ? 34.186 0.934 27.448 1.00 37.49 31 ARG B C 1
ATOM 1126 O O . ARG B 1 29 ? 33.436 1.639 26.763 1.00 36.05 31 ARG B O 1
ATOM 1134 N N . LEU B 1 30 ? 35.302 1.388 28.006 1.00 39.15 32 LEU B N 1
ATOM 1135 C CA . LEU B 1 30 ? 35.757 2.749 27.770 1.00 41.94 32 LEU B CA 1
ATOM 1136 C C . LEU B 1 30 ? 37.001 2.682 26.900 1.00 46.16 32 LEU B C 1
ATOM 1137 O O . LEU B 1 30 ? 37.870 1.847 27.116 1.00 45.32 32 LEU B O 1
ATOM 1142 N N . ASP B 1 31 ? 37.076 3.567 25.914 1.00 44.92 33 ASP B N 1
ATOM 1143 C CA . ASP B 1 31 ? 38.134 3.508 24.914 1.00 48.18 33 ASP B CA 1
ATOM 1144 C C . ASP B 1 31 ? 38.629 4.905 24.559 1.00 53.89 33 ASP B C 1
ATOM 1145 O O . ASP B 1 31 ? 37.839 5.786 24.228 1.00 53.36 33 ASP B O 1
ATOM 1150 N N . ASN B 1 32 ? 39.939 5.109 24.643 1.00 65.23 34 ASN B N 1
ATOM 1151 C CA . ASN B 1 32 ? 40.513 6.405 24.298 1.00 71.72 34 ASN B CA 1
ATOM 1152 C C . ASN B 1 32 ? 40.917 6.532 22.824 1.00 76.70 34 ASN B C 1
ATOM 1153 O O . ASN B 1 32 ? 41.630 7.461 22.443 1.00 81.35 34 ASN B O 1
ATOM 1158 N N . GLY B 1 33 ? 40.438 5.596 22.006 1.00 74.94 35 GLY B N 1
ATOM 1159 C CA . GLY B 1 33 ? 40.617 5.640 20.563 1.00 73.98 35 GLY B CA 1
ATOM 1160 C C . GLY B 1 33 ? 42.049 5.580 20.065 1.00 77.49 35 GLY B C 1
ATOM 1161 O O . GLY B 1 33 ? 42.317 5.783 18.876 1.00 79.81 35 GLY B O 1
ATOM 1162 N N . GLY B 1 34 ? 42.969 5.270 20.967 1.00 79.17 36 GLY B N 1
ATOM 1163 C CA . GLY B 1 34 ? 44.364 5.118 20.610 1.00 82.77 36 GLY B CA 1
ATOM 1164 C C . GLY B 1 34 ? 45.148 6.396 20.832 1.00 87.88 36 GLY B C 1
ATOM 1165 O O . GLY B 1 34 ? 46.352 6.446 20.565 1.00 88.37 36 GLY B O 1
ATOM 1166 N N . ASN B 1 35 ? 44.465 7.435 21.304 1.00 90.19 37 ASN B N 1
ATOM 1167 C CA . ASN B 1 35 ? 45.147 8.625 21.785 1.00 94.26 37 ASN B CA 1
ATOM 1168 C C . ASN B 1 35 ? 45.801 8.143 23.056 1.00 95.60 3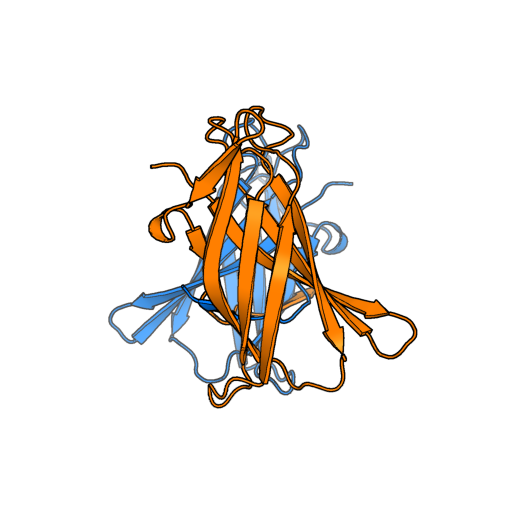7 ASN B C 1
ATOM 1169 O O . ASN B 1 35 ? 45.091 7.820 23.998 1.00 100.04 37 ASN B O 1
ATOM 1174 N N . ASP B 1 36 ? 47.121 8.080 23.146 1.00 91.80 38 ASP B N 1
ATOM 1175 C CA . ASP B 1 36 ? 47.636 7.520 24.388 1.00 90.11 38 ASP B CA 1
ATOM 1176 C C . ASP B 1 36 ? 48.022 8.592 25.418 1.00 93.89 38 ASP B C 1
ATOM 1177 O O . ASP B 1 36 ? 49.069 8.537 26.065 1.00 98.08 38 ASP B O 1
ATOM 1182 N N . GLU B 1 37 ? 47.137 9.580 25.522 1.00 93.58 39 GLU B N 1
ATOM 1183 C CA . GLU B 1 37 ? 47.020 10.450 26.686 1.00 94.41 39 GLU B CA 1
ATOM 1184 C C . GLU B 1 37 ? 45.995 9.778 27.593 1.00 84.85 39 GLU B C 1
ATOM 1185 O O . GLU B 1 37 ? 44.810 9.727 27.256 1.00 82.90 39 GLU B O 1
ATOM 1187 N N . GLY B 1 38 ? 46.436 9.247 28.729 1.00 83.84 40 GLY B N 1
ATOM 1188 C CA . GLY B 1 38 ? 45.551 8.436 29.548 1.00 79.52 40 GLY B CA 1
ATOM 1189 C C . GLY B 1 38 ? 44.666 9.097 30.590 1.00 79.73 40 GLY B C 1
ATOM 1190 O O . GLY B 1 38 ? 44.479 10.312 30.606 1.00 81.68 40 GLY B O 1
ATOM 1191 N N . PHE B 1 39 ? 44.117 8.260 31.465 1.00 76.80 41 PHE B N 1
ATOM 1192 C CA . PHE B 1 39 ? 43.229 8.685 32.535 1.00 74.57 41 PHE B CA 1
ATOM 1193 C C . PHE B 1 39 ? 43.556 7.953 33.819 1.00 74.71 41 PHE B C 1
ATOM 1194 O O . PHE B 1 39 ? 43.908 6.774 33.798 1.00 74.71 41 PHE B O 1
ATOM 1202 N N . GLY B 1 40 ? 43.456 8.664 34.935 1.00 74.11 42 GLY B N 1
ATOM 1203 C CA . GLY B 1 40 ? 43.488 8.041 36.242 1.00 76.92 42 GLY B CA 1
ATOM 1204 C C . GLY B 1 40 ? 42.150 7.376 36.503 1.00 72.77 42 GLY B C 1
ATOM 1205 O O . GLY B 1 40 ? 41.237 7.489 35.683 1.00 65.53 42 GLY B O 1
ATOM 1206 N N . PRO B 1 41 ? 42.028 6.677 37.642 1.00 75.88 43 PRO B N 1
ATOM 1207 C CA . PRO B 1 41 ? 40.766 6.075 38.092 1.00 72.13 43 PRO B CA 1
ATOM 1208 C C . PRO B 1 41 ? 39.579 7.034 37.979 1.00 68.49 43 PRO B C 1
ATOM 1209 O O . PRO B 1 41 ? 39.655 8.161 38.466 1.00 69.93 43 PRO B O 1
ATOM 1213 N N . LEU B 1 42 ? 38.501 6.589 37.338 1.00 57.89 44 LEU B N 1
ATOM 1214 C CA . LEU B 1 42 ? 37.314 7.423 37.165 1.00 57.35 44 LEU B CA 1
ATOM 1215 C C . LEU B 1 42 ? 36.138 7.008 38.040 1.00 56.84 44 LEU B C 1
ATOM 1216 O O . LEU B 1 42 ? 35.927 5.824 38.300 1.00 54.63 44 LEU B O 1
ATOM 1221 N N . THR B 1 43 ? 35.368 7.996 38.485 1.00 60.41 45 THR B N 1
ATOM 1222 C CA . THR B 1 43 ? 34.103 7.734 39.161 1.00 60.67 45 THR B CA 1
ATOM 1223 C C . THR B 1 43 ? 32.951 8.331 38.366 1.00 58.86 45 THR B C 1
ATOM 1224 O O . THR B 1 43 ? 32.836 9.552 38.250 1.00 65.51 45 THR B O 1
ATOM 1228 N N . ILE B 1 44 ? 32.093 7.473 37.827 1.00 46.49 46 ILE B N 1
ATOM 1229 C CA . ILE B 1 44 ? 31.032 7.937 36.945 1.00 45.28 46 ILE B CA 1
ATOM 1230 C C . ILE B 1 44 ? 29.650 7.671 37.532 1.00 46.82 46 ILE B C 1
ATOM 1231 O O . ILE B 1 44 ? 29.332 6.544 37.906 1.00 49.61 46 ILE B O 1
ATOM 1236 N N . THR B 1 45 ? 28.839 8.722 37.618 1.00 49.68 47 THR B N 1
ATOM 1237 C CA . THR B 1 45 ? 27.481 8.612 38.140 1.00 52.96 47 THR B CA 1
ATOM 1238 C C . THR B 1 45 ? 26.445 8.580 37.018 1.00 49.36 47 THR B C 1
ATOM 1239 O O . THR B 1 45 ? 26.359 9.512 36.217 1.00 43.62 47 THR B O 1
ATOM 1243 N N . LEU B 1 46 ? 25.655 7.512 36.974 1.00 46.71 48 LEU B N 1
ATOM 1244 C CA . LEU B 1 46 ? 24.683 7.315 35.901 1.00 39.45 48 LEU B CA 1
ATOM 1245 C C . LEU B 1 46 ? 23.243 7.233 36.406 1.00 37.46 48 LEU B C 1
ATOM 1246 O O . LEU B 1 46 ? 22.965 6.566 37.403 1.00 39.41 48 LEU B O 1
ATOM 1251 N N . GLN B 1 47 ? 22.335 7.919 35.717 1.00 39.86 49 GLN B N 1
ATOM 1252 C CA . GLN B 1 47 ? 20.902 7.709 35.911 1.00 43.02 49 GLN B CA 1
ATOM 1253 C C . GLN B 1 47 ? 20.399 6.580 35.020 1.00 43.53 49 GLN B C 1
ATOM 1254 O O . GLN B 1 47 ? 20.503 6.656 33.796 1.00 40.19 49 GLN B O 1
ATOM 1260 N N . LEU B 1 48 ? 19.845 5.538 35.631 1.00 44.56 50 LEU B N 1
ATOM 1261 C CA . LEU B 1 48 ? 19.241 4.454 34.862 1.00 41.03 50 LEU B CA 1
ATOM 1262 C C . LEU B 1 48 ? 17.781 4.787 34.593 1.00 41.82 50 LEU B C 1
ATOM 1263 O O . LEU B 1 48 ? 17.037 5.140 35.507 1.00 44.82 50 LEU B O 1
ATOM 1268 N N . LYS B 1 49 ? 17.377 4.675 33.333 1.00 38.26 51 LYS B N 1
ATOM 1269 C CA . LYS B 1 49 ? 16.062 5.130 32.914 1.00 36.04 51 LYS B CA 1
ATOM 1270 C C . LYS B 1 49 ? 15.301 4.014 32.216 1.00 32.86 51 LYS B C 1
ATOM 1271 O O . LYS B 1 49 ? 15.907 3.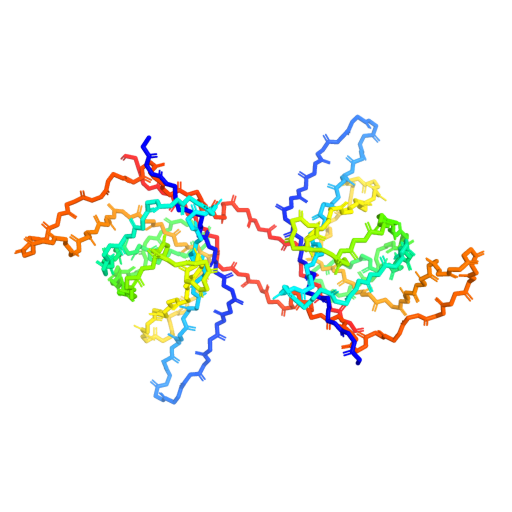136 31.603 1.00 28.94 51 LYS B O 1
ATOM 1277 N N . ASP B 1 50 ? 13.974 4.033 32.315 1.00 32.27 52 ASP B N 1
ATOM 1278 C CA . ASP B 1 50 ? 13.169 3.091 31.544 1.00 32.88 52 ASP B CA 1
ATOM 1279 C C . ASP B 1 50 ? 13.046 3.580 30.100 1.00 33.52 52 ASP B C 1
ATOM 1280 O O . ASP B 1 50 ? 13.669 4.576 29.726 1.00 36.12 52 ASP B O 1
ATOM 1285 N N . LYS B 1 51 ? 12.237 2.898 29.296 1.00 31.56 53 LYS B N 1
ATOM 1286 C CA . LYS B 1 51 ? 12.124 3.235 27.879 1.00 34.31 53 LYS B CA 1
ATOM 1287 C C . LYS B 1 51 ? 11.382 4.551 27.675 1.00 38.59 53 LYS B C 1
ATOM 1288 O O . LYS B 1 51 ? 11.508 5.188 26.629 1.00 44.27 53 LYS B O 1
ATOM 1294 N N . TYR B 1 52 ? 10.590 4.939 28.669 1.00 35.35 54 TYR B N 1
ATOM 1295 C CA . TYR B 1 52 ? 9.824 6.178 28.610 1.00 39.83 54 TYR B CA 1
ATOM 1296 C C . TYR B 1 52 ? 10.681 7.387 28.984 1.00 41.95 54 TYR B C 1
ATOM 1297 O O . TYR B 1 52 ? 10.292 8.531 28.758 1.00 45.12 54 TYR B O 1
ATOM 1306 N N . GLY B 1 53 ? 11.849 7.126 29.563 1.00 44.55 55 GLY B N 1
ATOM 1307 C CA . GLY B 1 53 ? 12.748 8.188 29.974 1.00 41.43 55 GLY B CA 1
ATOM 1308 C C . GLY B 1 53 ? 12.625 8.529 31.446 1.00 42.52 55 GLY B C 1
ATOM 1309 O O . GLY B 1 53 ? 13.192 9.519 31.911 1.00 42.60 55 GLY B O 1
ATOM 1310 N N . GLN B 1 54 ? 11.886 7.707 32.184 1.00 43.49 56 GLN B N 1
ATOM 1311 C CA . GLN B 1 54 ? 11.701 7.929 33.615 1.00 48.61 56 GLN B CA 1
ATOM 1312 C C . GLN B 1 54 ? 12.869 7.365 34.417 1.00 44.70 56 GLN B C 1
ATOM 1313 O O . GLN B 1 54 ? 13.308 6.241 34.184 1.00 45.10 56 GLN B O 1
ATOM 1319 N N . THR B 1 55 ? 13.362 8.153 35.366 1.00 45.23 57 THR B N 1
ATOM 1320 C CA . THR B 1 55 ? 14.504 7.753 36.177 1.00 48.59 57 THR B CA 1
ATOM 1321 C C . THR B 1 55 ? 14.121 6.642 37.148 1.00 42.33 57 THR B C 1
ATOM 1322 O O . THR B 1 55 ? 13.144 6.763 37.890 1.00 40.60 57 THR B O 1
ATOM 1326 N N . LEU B 1 56 ? 14.889 5.558 37.128 1.00 35.75 58 LEU B N 1
ATOM 1327 C CA . LEU B 1 56 ? 14.665 4.442 38.035 1.00 36.97 58 LEU B CA 1
ATOM 1328 C C . LEU B 1 56 ? 15.565 4.562 39.259 1.00 40.54 58 LEU B C 1
ATOM 1329 O O . LEU B 1 56 ? 15.094 4.813 40.368 1.00 43.26 58 LEU B O 1
ATOM 1334 N N . VAL B 1 57 ? 16.865 4.390 39.046 1.00 40.92 59 VAL B N 1
ATOM 1335 C CA . VAL B 1 57 ? 17.851 4.552 40.107 1.00 42.67 59 VAL B CA 1
ATOM 1336 C C . VAL B 1 57 ? 19.040 5.366 39.615 1.00 45.05 59 VAL B C 1
ATOM 1337 O O . VAL B 1 57 ? 19.256 5.506 38.410 1.00 43.94 59 VAL B O 1
ATOM 1341 N N . THR B 1 58 ? 19.804 5.911 40.554 1.00 45.83 60 THR B N 1
ATOM 1342 C CA . THR B 1 58 ? 21.051 6.580 40.216 1.00 46.95 60 THR B CA 1
ATOM 1343 C C . THR B 1 58 ? 22.201 5.863 40.913 1.00 45.69 60 THR B C 1
ATOM 1344 O O . THR B 1 58 ? 22.200 5.702 42.134 1.00 41.37 60 THR B O 1
ATOM 1348 N N . ARG B 1 59 ? 23.180 5.428 40.129 1.00 46.21 61 ARG B N 1
ATOM 1349 C CA . ARG B 1 59 ? 24.268 4.614 40.651 1.00 42.92 61 ARG B CA 1
ATOM 1350 C C . ARG B 1 59 ? 25.618 5.122 40.159 1.00 49.24 61 ARG B C 1
ATOM 1351 O O . ARG B 1 59 ? 25.701 5.845 39.165 1.00 48.35 61 ARG B O 1
ATOM 1359 N N . LYS B 1 60 ? 26.674 4.748 40.870 1.00 55.16 62 LYS B N 1
ATOM 1360 C CA . LYS B 1 60 ? 28.021 5.154 40.500 1.00 51.52 62 LYS B CA 1
ATOM 1361 C C . LYS B 1 60 ? 28.829 3.988 39.947 1.00 47.98 62 LYS B C 1
ATOM 1362 O O . LYS B 1 60 ? 28.644 2.841 40.347 1.00 45.98 62 LYS B O 1
ATOM 1368 N N . MET B 1 61 ? 29.727 4.300 39.020 1.00 47.76 63 MET B N 1
ATOM 1369 C CA . MET B 1 61 ? 30.570 3.299 38.383 1.00 45.77 63 MET B CA 1
ATOM 1370 C C . MET B 1 61 ? 32.044 3.695 38.482 1.00 50.05 63 MET B C 1
ATOM 1371 O O . MET B 1 61 ? 32.398 4.845 38.230 1.00 55.94 63 MET B O 1
ATOM 1376 N N . GLU B 1 62 ? 32.894 2.741 38.857 1.00 49.83 64 GLU B N 1
ATOM 1377 C CA . GLU B 1 62 ? 34.326 2.998 39.008 1.00 57.84 64 GLU B CA 1
ATOM 1378 C C . GLU B 1 62 ? 35.161 2.292 37.947 1.00 57.58 64 GLU B C 1
ATOM 1379 O O . GLU B 1 62 ? 34.904 1.138 37.599 1.00 54.08 64 GLU B O 1
ATOM 1385 N N . THR B 1 63 ? 36.171 2.994 37.440 1.00 55.35 65 THR B N 1
ATOM 1386 C CA . THR B 1 63 ? 37.059 2.418 36.438 1.00 55.52 65 THR B CA 1
ATOM 1387 C C . THR B 1 63 ? 38.507 2.460 36.910 1.00 59.21 65 THR B C 1
ATOM 1388 O O . THR B 1 63 ? 38.873 3.308 37.717 1.00 56.20 65 THR B O 1
ATOM 1392 N N . GLU B 1 64 ? 39.335 1.563 36.384 1.00 65.48 66 GLU B N 1
ATOM 1393 C CA . GLU B 1 64 ? 40.773 1.640 36.605 1.00 70.37 66 GLU B CA 1
ATOM 1394 C C . GLU B 1 64 ? 41.398 2.698 35.711 1.00 67.33 66 GLU B C 1
ATOM 1395 O O . GLU B 1 64 ? 40.772 3.191 34.773 1.00 59.96 66 GLU B O 1
ATOM 1401 N N . ALA B 1 65 ? 42.641 3.046 36.014 1.00 69.85 67 ALA B N 1
ATOM 1402 C CA . ALA B 1 65 ? 43.405 3.942 35.168 1.00 71.04 67 ALA B CA 1
ATOM 1403 C C . ALA B 1 65 ? 43.736 3.195 33.876 1.00 68.86 67 ALA B C 1
ATOM 1404 O O . ALA B 1 65 ? 43.986 1.991 33.897 1.00 69.51 67 ALA B O 1
ATOM 1406 N N . PHE B 1 66 ? 43.731 3.912 32.756 1.00 67.86 68 PHE B N 1
ATOM 1407 C CA . PHE B 1 66 ? 43.947 3.321 31.434 1.00 68.44 68 PHE B CA 1
ATOM 1408 C C . PHE B 1 66 ? 44.320 4.382 30.391 1.00 68.53 68 PHE B C 1
ATOM 1409 O O . PHE B 1 66 ? 44.220 5.590 30.654 1.00 69.05 68 PHE B O 1
ATOM 1417 N N . GLY B 1 67 ? 44.754 3.923 29.218 1.00 71.50 69 GLY B N 1
ATOM 1418 C CA . GLY B 1 67 ? 45.031 4.800 28.092 1.00 73.71 69 GLY B CA 1
ATOM 1419 C C . GLY B 1 67 ? 46.354 5.552 27.987 1.00 80.00 69 GLY B C 1
ATOM 1420 O O . GLY B 1 67 ? 46.502 6.399 27.111 1.00 82.45 69 GLY B O 1
ATOM 1421 N N . ASP B 1 68 ? 47.342 5.254 28.826 1.00 85.44 70 ASP B N 1
ATOM 1422 C CA . ASP B 1 68 ? 48.596 6.020 28.763 1.00 91.10 70 ASP B CA 1
ATOM 1423 C C . ASP B 1 68 ? 49.517 5.195 27.889 1.00 97.78 70 ASP B C 1
ATOM 1424 O O . ASP B 1 68 ? 50.673 5.545 27.647 1.00 106.35 70 ASP B O 1
ATOM 1429 N N . SER B 1 69 ? 48.955 4.091 27.409 1.00 97.25 71 SER B N 1
ATOM 1430 C CA . SER B 1 69 ? 49.629 3.133 26.553 1.00 102.60 71 SER B CA 1
ATOM 1431 C C . SER B 1 69 ? 48.663 2.552 25.519 1.00 98.34 71 SER B C 1
ATOM 1432 O O . SER B 1 69 ? 47.443 2.614 25.681 1.00 91.13 71 SER B O 1
ATOM 1435 N N . ASN B 1 70 ? 49.220 1.931 24.488 1.00 103.43 72 ASN B N 1
ATOM 1436 C CA . ASN B 1 70 ? 48.414 1.371 23.414 1.00 102.16 72 ASN B CA 1
ATOM 1437 C C . ASN B 1 70 ? 47.606 0.104 23.665 1.00 98.48 72 ASN B C 1
ATOM 1438 O O . ASN B 1 70 ? 46.559 -0.097 23.037 1.00 95.34 72 ASN B O 1
ATOM 1443 N N . ALA B 1 71 ? 48.053 -0.730 24.595 1.00 100.39 73 ALA B N 1
ATOM 1444 C CA . ALA B 1 71 ? 47.386 -2.004 24.813 1.00 97.50 73 ALA B CA 1
ATOM 1445 C C . ALA B 1 71 ? 46.555 -1.869 26.046 1.00 88.50 73 ALA B C 1
ATOM 1446 O O . ALA B 1 71 ? 45.943 -2.820 26.514 1.00 83.08 73 ALA B O 1
ATOM 1448 N N . THR B 1 72 ? 46.564 -0.647 26.559 1.00 85.71 74 THR B N 1
ATOM 1449 C CA . THR B 1 72 ? 45.684 -0.249 27.636 1.00 81.51 74 THR B CA 1
ATOM 1450 C C . THR B 1 72 ? 44.736 0.849 27.167 1.00 77.27 74 THR B C 1
ATOM 1451 O O . THR B 1 72 ? 44.245 1.636 27.984 1.00 74.99 74 THR B O 1
ATOM 1455 N N . ARG B 1 73 ? 44.465 0.876 25.864 1.00 75.60 75 ARG B N 1
ATOM 1456 C CA . ARG B 1 73 ? 43.578 1.867 25.282 1.00 73.74 75 ARG B CA 1
ATOM 1457 C C . ARG B 1 73 ? 42.147 1.710 25.772 1.00 67.47 75 ARG B C 1
ATOM 1458 O O . ARG B 1 73 ? 41.441 2.699 25.907 1.00 65.61 75 ARG B O 1
ATOM 1466 N N . THR B 1 74 ? 41.734 0.479 26.054 1.00 60.61 76 THR B N 1
ATOM 1467 C CA . THR B 1 74 ? 40.419 0.243 26.618 1.00 54.67 76 THR B CA 1
ATOM 1468 C C . THR B 1 74 ? 40.485 -0.292 28.046 1.00 55.88 76 THR B C 1
ATOM 1469 O O . THR B 1 74 ? 41.489 -0.873 28.464 1.00 59.04 76 THR B O 1
ATOM 1473 N N . THR B 1 75 ? 39.391 -0.087 28.776 1.00 50.23 77 THR B N 1
ATOM 1474 C CA . THR B 1 75 ? 39.190 -0.686 30.083 1.00 51.33 77 THR B CA 1
ATOM 1475 C C . THR B 1 75 ? 37.695 -0.942 30.275 1.00 48.96 77 THR B C 1
ATOM 1476 O O . THR B 1 75 ? 36.854 -0.286 29.654 1.00 46.07 77 THR B O 1
ATOM 1480 N N . ASP B 1 76 ? 37.368 -1.905 31.126 1.00 49.93 78 ASP B N 1
ATOM 1481 C CA . ASP B 1 76 ? 35.977 -2.284 31.343 1.00 45.45 78 ASP B CA 1
ATOM 1482 C C . ASP B 1 76 ? 35.500 -1.944 32.753 1.00 45.16 78 ASP B C 1
ATOM 1483 O O . ASP B 1 76 ? 36.194 -2.207 33.734 1.00 46.96 78 ASP B O 1
ATOM 1488 N N . ALA B 1 77 ? 34.317 -1.343 32.840 1.00 42.90 79 ALA B N 1
ATOM 1489 C CA . ALA B 1 77 ? 33.718 -0.983 34.121 1.00 43.64 79 ALA B CA 1
ATOM 1490 C C . ALA B 1 77 ? 32.341 -1.621 34.263 1.00 42.43 79 ALA B C 1
ATOM 1491 O O . ALA B 1 77 ? 31.685 -1.926 33.266 1.00 42.96 79 ALA B O 1
ATOM 1493 N N . PHE B 1 78 ? 31.898 -1.809 35.501 1.00 41.70 80 PHE B N 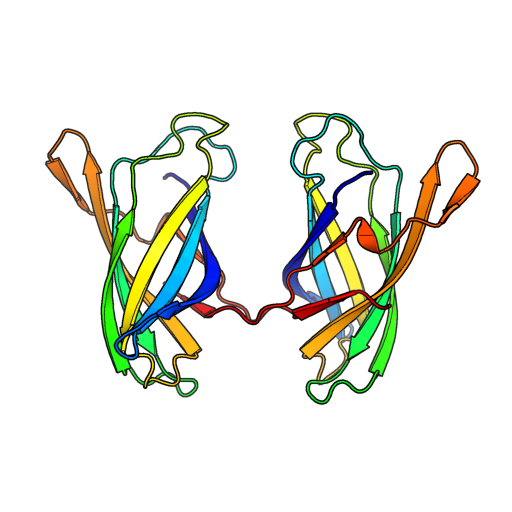1
ATOM 1494 C CA . PHE B 1 78 ? 30.623 -2.472 35.740 1.00 42.64 80 PHE B CA 1
ATOM 1495 C C . PHE B 1 78 ? 29.686 -1.639 36.604 1.00 43.49 80 PHE B C 1
ATOM 1496 O O . PHE B 1 78 ? 30.092 -1.056 37.609 1.00 42.32 80 PHE B O 1
ATOM 1504 N N . LEU B 1 79 ? 28.425 -1.594 36.192 1.00 43.35 81 LEU B N 1
ATOM 1505 C CA . LEU B 1 79 ? 27.387 -0.891 36.929 1.00 44.29 81 LEU B CA 1
ATOM 1506 C C . LEU B 1 79 ? 26.394 -1.885 37.523 1.00 49.16 81 LEU B C 1
ATOM 1507 O O . LEU B 1 79 ? 25.699 -2.591 36.790 1.00 51.44 81 LEU B O 1
ATOM 1512 N N . GLU B 1 80 ? 26.354 -1.953 38.850 1.00 51.56 82 GLU B N 1
ATOM 1513 C CA . GLU B 1 80 ? 25.474 -2.882 39.555 1.00 54.94 82 GLU B CA 1
ATOM 1514 C C . GLU B 1 80 ? 24.182 -2.262 40.085 1.00 54.70 82 GLU B C 1
ATOM 1515 O O . GLU B 1 80 ? 24.195 -1.192 40.692 1.00 57.41 82 GLU B O 1
ATOM 1521 N N . THR B 1 81 ? 23.071 -2.949 39.844 1.00 49.13 83 THR B N 1
ATOM 1522 C CA . THR B 1 81 ? 21.785 -2.570 40.416 1.00 53.32 83 THR B CA 1
ATOM 1523 C C . THR B 1 81 ? 20.867 -3.788 40.400 1.00 56.60 83 THR B C 1
ATOM 1524 O O . THR B 1 81 ? 21.110 -4.741 39.662 1.00 54.47 83 THR B O 1
ATOM 1528 N N . GLU B 1 82 ? 19.820 -3.761 41.219 1.00 63.35 84 GLU B N 1
ATOM 1529 C CA . GLU B 1 82 ? 18.840 -4.842 41.227 1.00 65.27 84 GLU B CA 1
ATOM 1530 C C . GLU B 1 82 ? 18.191 -5.025 39.857 1.00 62.15 84 GLU B C 1
ATOM 1531 O O . GLU B 1 82 ? 17.664 -4.077 39.275 1.00 58.01 84 GLU B O 1
ATOM 1537 N N . CYS B 1 83 ? 18.241 -6.253 39.350 1.00 56.15 85 CYS B N 1
ATOM 1538 C CA . CYS B 1 83 ? 17.867 -6.553 37.972 1.00 60.01 85 CYS B CA 1
ATOM 1539 C C . CYS B 1 83 ? 16.357 -6.430 37.743 1.00 65.72 85 CYS B C 1
ATOM 1540 O O . CYS B 1 83 ? 15.867 -6.667 36.640 1.00 69.03 85 CYS B O 1
ATOM 1543 N N . VAL B 1 84 ? 15.623 -6.046 38.782 1.00 66.89 86 VAL B N 1
ATOM 1544 C CA . VAL B 1 84 ? 14.179 -5.923 38.689 1.00 71.13 86 VAL B CA 1
ATOM 1545 C C . VAL B 1 84 ? 13.716 -4.709 37.905 1.00 71.51 86 VAL B C 1
ATOM 1546 O O . VAL B 1 84 ? 12.520 -4.433 37.825 1.00 76.70 86 VAL B O 1
ATOM 1547 N N . GLU B 1 85 ? 14.663 -3.984 37.320 1.00 68.97 87 GLU B N 1
ATOM 1548 C CA . GLU B 1 85 ? 14.346 -2.776 36.582 1.00 67.48 87 GLU B CA 1
ATOM 1549 C C . GLU B 1 85 ? 14.471 -2.918 35.076 1.00 62.48 87 GLU B C 1
ATOM 1550 O O . GLU B 1 85 ? 15.509 -3.339 34.563 1.00 62.71 87 GLU B O 1
ATOM 1551 N N . ASN B 1 86 ? 13.404 -2.558 34.370 1.00 58.97 88 ASN B N 1
ATOM 1552 C CA . ASN B 1 86 ? 13.387 -2.531 32.912 1.00 52.27 88 ASN B CA 1
ATOM 1553 C C . ASN B 1 86 ? 14.231 -1.379 32.368 1.00 45.53 88 ASN B C 1
ATOM 1554 O O . ASN B 1 86 ? 13.723 -0.496 31.676 1.00 52.79 88 ASN B O 1
ATOM 1559 N N . VAL B 1 87 ? 15.519 -1.395 32.695 1.00 39.31 89 VAL B N 1
ATOM 1560 C CA . VAL B 1 87 ? 16.474 -0.390 32.230 1.00 37.92 89 VAL B CA 1
ATOM 1561 C C . VAL B 1 87 ? 16.656 -0.383 30.715 1.00 43.31 89 VAL B C 1
ATOM 1562 O O . VAL B 1 87 ? 17.026 -1.397 30.119 1.00 55.18 89 VAL B O 1
ATOM 1566 N N . ALA B 1 88 ? 16.423 0.772 30.100 1.00 37.76 90 ALA B N 1
ATOM 1567 C CA . ALA B 1 88 ? 16.575 0.910 28.653 1.00 40.49 90 ALA B CA 1
ATOM 1568 C C . ALA B 1 88 ? 17.742 1.827 28.287 1.00 41.12 90 ALA B C 1
ATOM 1569 O O . ALA B 1 88 ? 18.455 1.578 27.313 1.00 40.40 90 ALA B O 1
ATOM 1571 N N . THR B 1 89 ? 17.927 2.895 29.059 1.00 40.27 91 THR B N 1
ATOM 1572 C CA . THR B 1 89 ? 19.004 3.849 28.797 1.00 41.77 91 THR B CA 1
ATOM 1573 C C . THR B 1 89 ? 19.684 4.283 30.091 1.00 40.50 91 THR B C 1
ATOM 1574 O O . THR B 1 89 ? 19.136 4.118 31.182 1.00 39.69 91 THR B O 1
ATOM 1578 N N . THR B 1 90 ? 20.886 4.837 29.956 1.00 40.96 92 THR B N 1
ATOM 1579 C CA . THR B 1 90 ? 21.602 5.427 31.082 1.00 45.48 92 THR B CA 1
ATOM 1580 C C . THR B 1 90 ? 22.130 6.798 30.682 1.00 47.49 92 THR B C 1
ATOM 1581 O O . THR B 1 90 ? 22.550 7.000 29.544 1.00 46.56 92 THR B O 1
ATOM 1585 N N . GLU B 1 91 ? 22.101 7.745 31.612 1.00 50.09 93 GLU B N 1
ATOM 1586 C CA . GLU B 1 91 ? 22.627 9.074 31.333 1.00 50.61 93 GLU B CA 1
ATOM 1587 C C . GLU B 1 91 ? 23.741 9.430 32.306 1.00 52.39 93 GLU B C 1
ATOM 1588 O O . GLU B 1 91 ? 23.556 9.388 33.523 1.00 52.24 93 GLU B O 1
ATOM 1594 N N . ILE B 1 92 ? 24.899 9.776 31.757 1.00 53.10 94 ILE B N 1
ATOM 1595 C CA . ILE B 1 92 ? 26.031 10.199 32.564 1.00 56.67 94 ILE B CA 1
ATOM 1596 C C . ILE B 1 92 ? 25.788 11.624 33.029 1.00 54.57 94 ILE B C 1
ATOM 1597 O O . ILE B 1 92 ? 25.648 12.531 32.210 1.00 54.99 94 ILE B O 1
ATOM 1602 N N . ILE B 1 93 ? 25.724 11.817 34.342 1.00 57.16 95 ILE B N 1
ATOM 1603 C CA . ILE B 1 93 ? 25.424 13.133 34.890 1.00 62.04 95 ILE B CA 1
ATOM 1604 C C . ILE B 1 93 ? 26.594 13.740 35.656 1.00 66.00 95 ILE B C 1
ATOM 1605 O O . ILE B 1 93 ? 26.604 14.941 35.925 1.00 72.39 95 ILE B O 1
ATOM 1610 N N . LYS B 1 94 ? 27.577 12.915 36.004 1.00 63.27 96 LYS B N 1
ATOM 1611 C CA . LYS B 1 94 ? 28.761 13.410 36.700 1.00 68.86 96 LYS B CA 1
ATOM 1612 C C . LYS B 1 94 ? 29.940 12.455 36.535 1.00 66.91 96 LYS B C 1
ATOM 1613 O O . LYS B 1 94 ? 29.752 11.248 36.387 1.00 62.12 96 LYS B O 1
ATOM 1619 N N . ALA B 1 95 ? 31.153 13.001 36.554 1.00 70.64 97 ALA B N 1
ATOM 1620 C CA . ALA B 1 95 ? 32.358 12.180 36.450 1.00 68.70 97 ALA B CA 1
ATOM 1621 C C . ALA B 1 95 ? 33.542 12.756 37.228 1.00 71.58 97 ALA B C 1
ATOM 1622 O O . ALA B 1 95 ? 33.803 13.959 37.189 1.00 71.43 97 ALA B O 1
ATOM 1624 N N . THR B 1 96 ? 34.265 11.877 37.919 1.00 75.06 98 THR B N 1
ATOM 1625 C CA . THR B 1 96 ? 35.387 12.278 38.763 1.00 80.49 98 THR B CA 1
ATOM 1626 C C . THR B 1 96 ? 36.637 11.469 38.423 1.00 84.26 98 THR B C 1
ATOM 1627 O O . THR B 1 96 ? 36.558 10.262 38.204 1.00 80.62 98 THR B O 1
ATOM 1631 N N . GLU B 1 97 ? 37.789 12.133 38.388 1.00 90.41 99 GLU B N 1
ATOM 1632 C CA . GLU B 1 97 ? 39.033 11.469 38.015 1.00 91.94 99 GLU B CA 1
ATOM 1633 C C . GLU B 1 97 ? 40.042 11.449 39.154 1.00 97.05 99 GLU B C 1
ATOM 1634 O O . GLU B 1 97 ? 40.367 12.487 39.726 1.00 100.53 99 GLU B O 1
ATOM 1640 N N . GLU B 1 98 ? 40.535 10.266 39.498 1.00 98.09 100 GLU B N 1
ATOM 1641 C CA . GLU B 1 98 ? 41.615 10.199 40.469 1.00 105.25 100 GLU B CA 1
ATOM 1642 C C . GLU B 1 98 ? 42.957 10.355 39.775 1.00 110.48 100 GLU B C 1
ATOM 1643 O O . GLU B 1 98 ? 43.438 9.446 39.090 1.00 112.51 100 GLU B O 1
ATOM 1644 N N . SER B 1 99 ? 43.544 11.528 39.952 1.00 112.98 101 SER B N 1
ATOM 1645 C CA . SER B 1 99 ? 44.822 11.876 39.359 1.00 118.93 101 SER B CA 1
ATO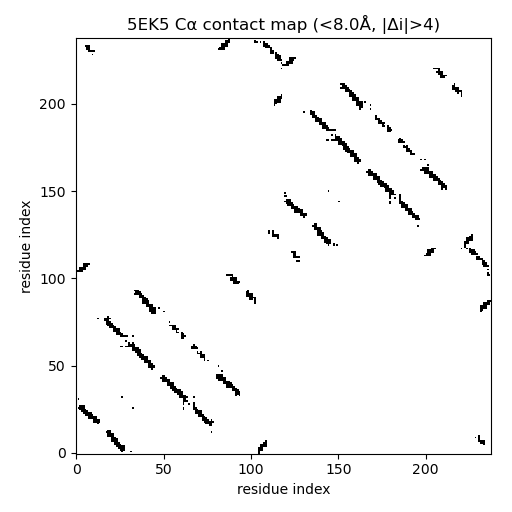M 1646 C C . SER B 1 99 ? 45.647 12.419 40.488 1.00 129.43 101 SER B C 1
ATOM 1647 O O . SER B 1 99 ? 45.120 13.207 41.285 1.00 133.93 101 SER B O 1
ATOM 1648 N N . ASN B 1 100 ? 46.899 11.971 40.597 1.00 133.38 102 ASN B N 1
ATOM 1649 C CA . ASN B 1 100 ? 47.798 12.526 41.600 1.00 140.45 102 ASN B CA 1
ATOM 1650 C C . ASN B 1 100 ? 47.347 12.111 43.023 1.00 139.34 102 ASN B C 1
ATOM 1651 O O . ASN B 1 100 ? 47.837 12.613 44.048 1.00 144.82 102 ASN B O 1
ATOM 1652 N N . GLY B 1 101 ? 46.490 11.092 43.095 1.00 132.12 103 GLY B N 1
ATOM 1653 C CA . GLY B 1 101 ? 45.929 10.755 44.388 1.00 131.41 103 GLY B CA 1
ATOM 1654 C C . GLY B 1 101 ? 44.896 11.766 44.825 1.00 130.67 103 GLY B C 1
ATOM 1655 O O . GLY B 1 101 ? 44.475 11.783 45.987 1.00 132.76 103 GLY B O 1
ATOM 1656 N N . HIS B 1 102 ? 44.505 12.615 43.886 1.00 128.36 104 HIS B N 1
ATOM 1657 C CA . HIS B 1 102 ? 43.688 13.767 44.171 1.00 126.15 104 HIS B CA 1
ATOM 1658 C C . HIS B 1 102 ? 42.341 13.708 43.433 1.00 118.38 104 HIS B C 1
ATOM 1659 O O . HIS B 1 102 ? 42.229 13.169 42.322 1.00 111.34 104 HIS B O 1
ATOM 1666 N N . ARG B 1 103 ? 41.339 14.306 44.071 1.00 117.05 105 ARG B N 1
ATOM 1667 C CA . ARG B 1 103 ? 39.980 14.431 43.568 1.00 107.35 105 ARG B CA 1
ATOM 1668 C C . ARG B 1 103 ? 39.830 15.503 42.483 1.00 106.15 105 ARG B C 1
ATOM 1669 O O . ARG B 1 103 ? 39.944 16.700 42.774 1.00 113.28 105 ARG B O 1
ATOM 1670 N N . VAL B 1 104 ? 39.615 15.112 41.229 1.00 100.75 106 VAL B N 1
ATOM 1671 C CA . VAL B 1 104 ? 39.394 16.121 40.195 1.00 101.89 106 VAL B CA 1
ATOM 1672 C C . VAL B 1 104 ? 38.166 15.796 39.340 1.00 93.73 106 VAL B C 1
ATOM 1673 O O . VAL B 1 104 ? 37.945 14.645 38.931 1.00 85.87 106 VAL B O 1
ATOM 1677 N N . SER B 1 105 ? 37.395 16.847 39.066 1.00 93.78 107 SER B N 1
ATOM 1678 C CA . SER B 1 105 ? 36.181 16.777 38.252 1.00 88.53 107 SER B CA 1
ATOM 1679 C C . SER B 1 105 ? 36.497 16.598 36.775 1.00 87.07 107 SER B C 1
ATOM 1680 O O . SER B 1 105 ? 37.388 17.255 36.246 1.00 89.93 107 SER B O 1
ATOM 1683 N N . LEU B 1 106 ? 35.774 15.699 36.115 1.00 83.56 108 LEU B N 1
ATOM 1684 C CA . LEU B 1 106 ? 36.002 15.422 34.702 1.00 82.13 108 LEU B CA 1
ATOM 1685 C C . LEU B 1 106 ? 34.883 15.979 33.826 1.00 78.05 108 LEU B C 1
ATOM 1686 O O . LEU B 1 106 ? 33.713 15.653 34.029 1.00 72.99 108 LEU B O 1
ATOM 1691 N N . PRO B 1 107 ? 35.243 16.838 32.857 1.00 77.23 109 PRO B N 1
ATOM 1692 C CA . PRO B 1 107 ? 34.298 17.412 31.892 1.00 74.35 109 PRO B CA 1
ATOM 1693 C C . PRO B 1 107 ? 33.552 16.334 31.114 1.00 69.46 109 PRO B C 1
ATOM 1694 O O . PRO B 1 107 ? 34.176 15.404 30.604 1.00 66.07 109 PRO B O 1
ATOM 1698 N N . LEU B 1 108 ? 32.233 16.463 31.025 1.00 68.85 110 LEU B N 1
ATOM 1699 C CA . LEU B 1 108 ? 31.405 15.441 30.397 1.00 63.38 110 LEU B CA 1
ATOM 1700 C C . LEU B 1 108 ? 31.556 15.444 28.876 1.00 62.04 110 LEU B C 1
ATOM 1701 O O . LEU B 1 108 ? 31.166 14.488 28.205 1.00 55.88 110 LEU B O 1
ATOM 1706 N N . SER B 1 109 ? 32.124 16.520 28.337 1.00 65.99 111 SER B N 1
ATOM 1707 C CA . SER B 1 109 ? 32.336 16.641 26.896 1.00 65.87 111 SER B CA 1
ATOM 1708 C C . SER B 1 109 ? 33.362 15.634 26.383 1.00 65.52 111 SER B C 1
ATOM 1709 O O . SER B 1 109 ? 33.401 15.325 25.191 1.00 68.16 111 SER B O 1
ATOM 1712 N N . VAL B 1 110 ? 34.188 15.127 27.292 1.00 63.87 112 VAL B N 1
ATOM 1713 C CA . VAL B 1 110 ? 35.198 14.128 26.963 1.00 63.89 112 VAL B CA 1
ATOM 1714 C C . VAL B 1 110 ? 34.559 12.851 26.415 1.00 58.34 112 VAL B C 1
ATOM 1715 O O . VAL B 1 110 ? 35.104 12.199 25.520 1.00 56.54 112 VAL B O 1
ATOM 1719 N N . PHE B 1 111 ? 33.379 12.520 26.931 1.00 53.17 113 PHE B N 1
ATOM 1720 C CA . PHE B 1 111 ? 32.708 11.275 26.570 1.00 49.52 113 PHE B CA 1
ATOM 1721 C C . PHE B 1 111 ? 32.131 11.268 25.159 1.00 47.86 113 PHE B C 1
ATOM 1722 O O . PHE B 1 111 ? 31.579 12.261 24.687 1.00 49.68 113 PHE B O 1
ATOM 1730 N N . ASP B 1 112 ? 32.271 10.125 24.497 1.00 52.78 114 ASP B N 1
ATOM 1731 C CA . ASP B 1 112 ? 31.646 9.889 23.204 1.00 54.35 114 ASP B CA 1
ATOM 1732 C C . ASP B 1 112 ? 30.713 8.688 23.345 1.00 47.08 114 ASP B C 1
ATOM 1733 O O . ASP B 1 112 ? 31.074 7.571 22.979 1.00 49.00 114 ASP B O 1
ATOM 1738 N N . PRO B 1 113 ? 29.501 8.920 23.871 1.00 42.75 115 PRO B N 1
ATOM 1739 C CA . PRO B 1 113 ? 28.573 7.855 24.264 1.00 40.86 115 PRO B CA 1
ATOM 1740 C C . PRO B 1 113 ? 27.877 7.172 23.091 1.00 40.45 115 PRO B C 1
ATOM 1741 O O . PRO B 1 113 ? 27.703 7.783 22.045 1.00 38.38 115 PRO B O 1
ATOM 1745 N N . GLN B 1 114 ? 27.475 5.919 23.270 1.00 39.99 116 GLN B N 1
ATOM 1746 C CA . GLN B 1 114 ? 26.621 5.265 22.287 1.00 35.97 116 GLN B CA 1
ATOM 1747 C C . GLN B 1 114 ? 25.162 5.648 22.518 1.00 35.56 116 GLN B C 1
ATOM 1748 O O . GLN B 1 114 ? 24.441 4.944 23.228 1.00 33.41 116 GLN B O 1
ATOM 1754 N N . ASP B 1 115 ? 24.732 6.759 21.919 1.00 35.46 117 ASP B N 1
ATOM 1755 C CA . ASP B 1 115 ? 23.364 7.246 22.103 1.00 36.60 117 ASP B CA 1
ATOM 1756 C C . ASP B 1 115 ? 22.447 6.855 20.951 1.00 40.13 117 ASP B C 1
ATOM 1757 O O . ASP B 1 115 ? 21.670 7.671 20.457 1.00 48.16 117 ASP B O 1
ATOM 1762 N N . TYR B 1 116 ? 22.543 5.603 20.529 1.00 36.56 118 TYR B N 1
ATOM 1763 C CA . TYR B 1 116 ? 21.755 5.097 19.416 1.00 41.99 118 TYR B CA 1
ATOM 1764 C C . TYR B 1 116 ? 21.521 3.617 19.639 1.00 38.00 118 TYR B C 1
ATOM 1765 O O . TYR B 1 116 ? 22.378 2.937 20.198 1.00 39.06 118 TYR B O 1
ATOM 1774 N N . HIS B 1 117 ? 20.360 3.123 19.232 1.00 39.30 119 HIS B N 1
ATOM 1775 C CA . HIS B 1 117 ? 20.112 1.691 19.274 1.00 34.23 119 HIS B CA 1
ATOM 1776 C C . HIS B 1 117 ? 20.702 1.064 18.021 1.00 32.10 119 HIS B C 1
ATOM 1777 O O . HIS B 1 117 ? 20.240 1.331 16.908 1.00 32.40 119 HIS B O 1
ATOM 1784 N N . PRO B 1 118 ? 21.752 0.250 18.194 1.00 29.02 120 PRO B N 1
ATOM 1785 C CA . PRO B 1 118 ? 22.400 -0.366 17.039 1.00 34.54 120 PRO B CA 1
ATOM 1786 C C . PRO B 1 118 ? 21.648 -1.604 16.588 1.00 37.35 120 PRO B C 1
ATOM 1787 O O . PRO B 1 118 ? 20.925 -2.210 17.379 1.00 37.74 120 PRO B O 1
ATOM 1791 N N . LEU B 1 119 ? 21.814 -1.963 15.322 1.00 32.41 121 LEU B N 1
ATOM 1792 C CA . LEU B 1 119 ? 21.312 -3.230 14.828 1.00 32.67 121 LEU B CA 1
ATOM 1793 C C . LEU B 1 119 ? 21.990 -4.375 15.557 1.00 35.33 121 LEU B C 1
ATOM 1794 O O . LEU B 1 119 ? 23.200 -4.354 15.780 1.00 37.69 121 LEU B O 1
ATOM 1799 N N . LEU B 1 120 ? 21.211 -5.379 15.928 1.00 34.71 122 LEU B N 1
ATOM 1800 C CA . LEU B 1 120 ? 21.790 -6.588 16.474 1.00 33.18 122 LEU B CA 1
ATOM 1801 C C . LEU B 1 120 ? 22.286 -7.415 15.295 1.00 31.36 122 LEU B C 1
ATOM 1802 O O . LEU B 1 120 ? 21.649 -7.451 14.242 1.00 33.99 122 LEU B O 1
ATOM 1807 N N . ILE B 1 121 ? 23.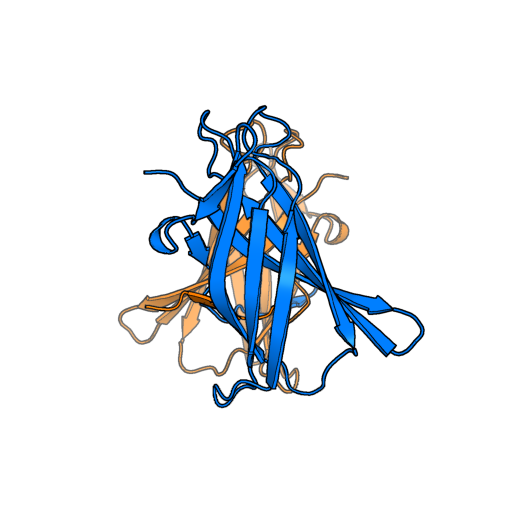430 -8.064 15.463 1.00 27.70 123 ILE B N 1
ATOM 1808 C CA . ILE B 1 121 ? 24.003 -8.851 14.383 1.00 30.16 123 ILE B CA 1
ATOM 1809 C C . ILE B 1 121 ? 24.142 -10.311 14.781 1.00 33.78 123 ILE B C 1
ATOM 1810 O O . ILE B 1 121 ? 24.700 -10.632 15.830 1.00 34.04 123 ILE B O 1
ATOM 1815 N N . THR B 1 122 ? 23.607 -11.188 13.940 1.00 36.21 124 THR B N 1
ATOM 1816 C CA . THR B 1 122 ? 23.749 -12.625 14.110 1.00 41.57 124 THR B CA 1
ATOM 1817 C C . THR B 1 122 ? 24.428 -13.229 12.890 1.00 46.27 124 THR B C 1
ATOM 1818 O O . THR B 1 122 ? 24.583 -12.567 11.863 1.00 43.52 124 THR B O 1
ATOM 1822 N N . VAL B 1 123 ? 24.809 -14.496 13.000 1.00 45.88 125 VAL B N 1
ATOM 1823 C CA . VAL B 1 123 ? 25.463 -15.193 11.904 1.00 47.67 125 VAL B CA 1
ATOM 1824 C C . VAL B 1 123 ? 24.741 -16.505 11.624 1.00 51.31 125 VAL B C 1
ATOM 1825 O O . VAL B 1 123 ? 24.479 -17.285 12.537 1.00 49.08 125 VAL B O 1
ATOM 1829 N N . SER B 1 124 ? 24.412 -16.731 10.355 1.00 55.76 126 SER B N 1
ATOM 1830 C CA . SER B 1 124 ? 23.637 -17.898 9.946 1.00 63.42 126 SER B CA 1
ATOM 1831 C C . SER B 1 124 ? 24.385 -19.211 10.153 1.00 66.97 126 SER B C 1
ATOM 1832 O O . SER B 1 124 ? 25.614 -19.239 10.205 1.00 62.26 126 SER B O 1
ATOM 1835 N N . GLY B 1 125 ? 23.626 -20.297 10.262 1.00 73.55 127 GLY B N 1
ATOM 1836 C CA . GLY B 1 125 ? 24.195 -21.623 10.421 1.00 75.50 127 GLY B CA 1
ATOM 1837 C C . GLY B 1 125 ? 23.886 -22.535 9.248 1.00 75.02 127 GLY B C 1
ATOM 1838 O O . GLY B 1 125 ? 22.809 -22.463 8.653 1.00 71.14 127 GLY B O 1
#